Protein AF-A0A563D7E4-F1 (afdb_monomer_lite)

Foldseek 3Di:
DDPVVLLVLLVVLVVLDDLQALLLLLLVLLVLCPVVAPDDDPLNVVSNVCSQPLVSLCCLVVSLVVLVVVCVVCVPDPPPLSSVLSSLSSVSSNCSNCVPPDDPVNPGPVSCNLVSSLVRQVRSVDVVSNVVSVCSSCLCVLAVCVPVQQDHSNLNNLLVVLLVLCVPLVCPVDPDDDDCSSQCSNCSSVLSVCLVVLHDLQVSLVSVQCCQCVPVNHPGDSVSSSVSSVSSNPDDD

Radius of gyration: 18.81 Å; chains: 1; bounding box: 56×36×45 Å

Secondary structure (DSSP, 8-state):
--HHHHHHHHHHHHHTS-TTTHHHHHHHHHHHGGGT-TT--HHHHHHHHHTT-GGGGGGHHHHHHHHHHHHHH-TT-S-HHHHHHHHHHHHHHHHHH-TTS--SSS--GGGHHHHHHHHHHHHHT-HHHHHHHHHHHHHHHH-TTHHHH--SHHHHHHHHHHHHHHHHHHSTT-TT-S--HHHHHTTHHHHHHHHHTT--HHHHHHHHHHIIIIII-----HHHHHHHHHHHHT---

Organism: NCBI:txid2509004

pLDDT: mean 84.48, std 14.84, range [38.28, 98.06]

Sequence (237 aa):
MSNDYNNNTGLIILNNIPDPIKPGWGCFLLFYFNSYIDHVPYCIKRLQKIAVNPTDWSKAKDIGENILKFSKENPFFVPSSYLTLAHNIAKMIDRIANPSSSSSSDRREEWKIPFLAMETAIYFKDSVLENDIESTLSLFTRVPELKNTIKNSKDFVLFKRINDILWINWYSDLEHDLNPTYKYQNYLPDIFILKKSNASIESIANRILQIEKDIIKLPGDQENCKIVASAIYNLKY

Structure (mmCIF, N/CA/C/O backbone):
data_AF-A0A563D7E4-F1
#
_entry.id   AF-A0A563D7E4-F1
#
loop_
_atom_site.group_PDB
_atom_site.id
_atom_site.type_symbol
_atom_site.label_atom_id
_atom_site.label_alt_id
_atom_site.label_comp_id
_atom_site.label_asym_id
_atom_site.label_entity_id
_atom_site.label_seq_id
_atom_site.pdbx_PDB_ins_code
_atom_site.Cartn_x
_atom_site.Cartn_y
_atom_site.Cartn_z
_atom_site.occupancy
_atom_site.B_iso_or_equiv
_atom_site.auth_seq_id
_atom_site.auth_comp_id
_atom_site.auth_asym_id
_atom_site.auth_atom_id
_atom_site.pdbx_PDB_model_num
ATOM 1 N N . MET A 1 1 ? 6.939 21.721 -18.704 1.00 38.28 1 MET A N 1
ATOM 2 C CA . MET A 1 1 ? 7.015 22.004 -17.253 1.00 38.28 1 MET A CA 1
ATOM 3 C C . MET A 1 1 ? 8.174 21.193 -16.697 1.00 38.28 1 MET A C 1
ATOM 5 O O . MET A 1 1 ? 8.277 20.025 -17.040 1.00 38.28 1 MET A O 1
ATOM 9 N N . SER A 1 2 ? 9.133 21.854 -16.049 1.00 40.06 2 SER A N 1
ATOM 10 C CA . SER A 1 2 ? 10.523 21.394 -15.907 1.00 40.06 2 SER A CA 1
ATOM 11 C C . SER A 1 2 ? 10.687 20.164 -15.005 1.00 40.06 2 SER A C 1
ATOM 13 O O . SER A 1 2 ? 10.023 20.047 -13.976 1.00 40.06 2 SER A O 1
ATOM 15 N N . ASN A 1 3 ? 11.628 19.283 -15.374 1.00 52.19 3 ASN A N 1
ATOM 16 C CA . ASN A 1 3 ? 12.048 18.106 -14.597 1.00 52.19 3 ASN A CA 1
ATOM 17 C C . ASN A 1 3 ? 12.296 18.426 -13.109 1.00 52.19 3 ASN A C 1
ATOM 19 O O . ASN A 1 3 ? 11.995 17.602 -12.254 1.00 52.19 3 ASN A O 1
ATOM 23 N N . ASP A 1 4 ? 12.755 19.634 -12.776 1.00 49.88 4 ASP A N 1
ATOM 24 C CA . ASP A 1 4 ? 13.040 20.039 -11.394 1.00 49.88 4 ASP A CA 1
ATOM 25 C C . ASP A 1 4 ? 11.800 20.132 -10.489 1.00 49.88 4 ASP A C 1
ATOM 27 O O . ASP A 1 4 ? 11.892 19.844 -9.295 1.00 49.88 4 ASP A O 1
ATOM 31 N N . TYR A 1 5 ? 10.627 20.474 -11.035 1.00 47.91 5 TYR A N 1
ATOM 32 C CA . TYR A 1 5 ? 9.385 20.546 -10.254 1.00 47.91 5 TYR A CA 1
ATOM 33 C C . TYR A 1 5 ? 8.894 19.147 -9.850 1.00 47.91 5 TYR A C 1
ATOM 35 O O . TYR A 1 5 ? 8.534 18.913 -8.696 1.00 47.91 5 TYR A O 1
ATOM 43 N N . ASN A 1 6 ? 8.962 18.187 -10.778 1.00 58.94 6 ASN A N 1
ATOM 44 C CA . ASN A 1 6 ? 8.582 16.796 -10.518 1.00 58.94 6 ASN A CA 1
ATOM 45 C C . ASN A 1 6 ? 9.580 16.093 -9.581 1.00 58.94 6 ASN A C 1
ATOM 47 O O . ASN A 1 6 ? 9.163 15.332 -8.705 1.00 58.94 6 ASN A O 1
ATOM 51 N N . ASN A 1 7 ? 10.877 16.403 -9.703 1.00 62.28 7 ASN A N 1
ATOM 52 C CA . ASN A 1 7 ? 11.921 15.882 -8.815 1.00 62.28 7 ASN A CA 1
ATOM 53 C C . ASN A 1 7 ? 11.682 16.295 -7.355 1.00 62.28 7 ASN A C 1
ATOM 55 O O . ASN A 1 7 ? 11.785 15.469 -6.445 1.00 62.28 7 ASN A O 1
ATOM 59 N N . ASN A 1 8 ? 11.338 17.567 -7.125 1.00 74.62 8 ASN A N 1
ATOM 60 C CA . ASN A 1 8 ? 11.137 18.097 -5.779 1.00 74.62 8 ASN A CA 1
ATOM 61 C C . ASN A 1 8 ? 9.881 17.505 -5.117 1.00 74.62 8 ASN A C 1
ATOM 63 O O . ASN A 1 8 ? 9.936 17.041 -3.979 1.00 74.62 8 ASN A O 1
ATOM 67 N N . THR A 1 9 ? 8.770 17.413 -5.852 1.00 81.94 9 THR A N 1
ATOM 68 C CA . THR A 1 9 ? 7.519 16.826 -5.342 1.00 81.94 9 THR A CA 1
ATOM 69 C C . THR A 1 9 ? 7.672 15.343 -4.992 1.00 81.94 9 THR A C 1
ATOM 71 O O . THR A 1 9 ? 7.248 14.915 -3.917 1.00 81.94 9 THR A O 1
ATOM 74 N N . GLY A 1 10 ? 8.340 14.556 -5.846 1.00 84.69 10 GLY A N 1
ATOM 75 C CA . GLY A 1 10 ? 8.581 13.133 -5.587 1.00 84.69 10 GLY A CA 1
ATOM 76 C C . GLY A 1 10 ? 9.429 12.886 -4.334 1.00 84.69 10 GLY A C 1
ATOM 77 O O . GLY A 1 10 ? 9.115 12.012 -3.522 1.00 84.69 10 GLY A O 1
ATOM 78 N N . LEU A 1 11 ? 10.464 13.707 -4.124 1.00 85.31 11 LEU A N 1
ATOM 79 C CA . LEU A 1 11 ? 11.279 13.674 -2.906 1.00 85.31 11 LEU A CA 1
ATOM 80 C C . LEU A 1 11 ? 10.478 14.061 -1.659 1.00 85.31 11 LEU A C 1
ATOM 82 O O . LEU A 1 11 ? 10.601 13.393 -0.632 1.00 85.31 11 LEU A O 1
ATOM 86 N N . ILE A 1 12 ? 9.650 15.106 -1.736 1.00 88.06 12 ILE A N 1
ATOM 87 C CA . ILE A 1 12 ? 8.804 15.548 -0.617 1.00 88.06 12 ILE A CA 1
ATOM 88 C C . ILE A 1 12 ? 7.854 14.427 -0.182 1.00 88.06 12 ILE A C 1
ATOM 90 O O . ILE A 1 12 ? 7.753 14.146 1.014 1.00 88.06 12 ILE A O 1
ATOM 94 N N . ILE A 1 13 ? 7.201 13.751 -1.133 1.00 89.75 13 ILE A N 1
ATOM 95 C CA . ILE A 1 13 ? 6.307 12.620 -0.845 1.00 89.75 13 ILE A CA 1
ATOM 96 C C . ILE A 1 13 ? 7.069 11.512 -0.114 1.00 89.75 13 ILE A C 1
ATOM 98 O O . ILE A 1 13 ? 6.671 11.094 0.971 1.00 89.75 13 ILE A O 1
ATOM 102 N N . LEU A 1 14 ? 8.207 11.073 -0.656 1.00 89.44 14 LEU A N 1
ATOM 103 C CA . LEU A 1 14 ? 8.983 9.988 -0.049 1.00 89.44 14 LEU A CA 1
ATOM 104 C C . LEU A 1 14 ? 9.539 10.332 1.327 1.00 89.44 14 LEU A C 1
ATOM 106 O O . LEU A 1 14 ? 9.579 9.469 2.203 1.00 89.44 14 LEU A O 1
ATOM 110 N N . ASN A 1 15 ? 9.986 11.568 1.528 1.00 89.00 15 ASN A N 1
ATOM 111 C CA . ASN A 1 15 ? 10.522 12.012 2.812 1.00 89.00 15 ASN A CA 1
ATOM 112 C C . ASN A 1 15 ? 9.430 12.122 3.883 1.00 89.00 15 ASN A C 1
ATOM 114 O O . ASN A 1 15 ? 9.724 12.035 5.073 1.00 89.00 15 ASN A O 1
ATOM 118 N N . ASN A 1 16 ? 8.167 12.254 3.473 1.00 89.56 16 ASN A N 1
ATOM 119 C CA . ASN A 1 16 ? 7.028 12.211 4.379 1.00 89.56 16 ASN A CA 1
ATOM 120 C C . ASN A 1 16 ? 6.622 10.795 4.798 1.00 89.56 16 ASN A C 1
ATOM 122 O O . ASN A 1 16 ? 5.804 10.656 5.701 1.00 89.56 16 ASN A O 1
ATOM 126 N N . ILE A 1 17 ? 7.191 9.744 4.212 1.00 91.06 17 ILE A N 1
ATOM 127 C CA . ILE A 1 17 ? 6.846 8.366 4.562 1.00 91.06 17 ILE A CA 1
ATOM 128 C C . ILE A 1 17 ? 7.979 7.777 5.413 1.00 91.06 17 ILE A C 1
ATOM 130 O O . ILE A 1 17 ? 9.127 7.765 4.974 1.00 91.06 17 ILE A O 1
ATOM 134 N N . PRO A 1 18 ? 7.703 7.266 6.623 1.00 92.06 18 PRO A N 1
ATOM 135 C CA . PRO A 1 18 ? 8.695 6.535 7.410 1.00 92.06 18 PRO A CA 1
ATOM 136 C C . PRO A 1 18 ? 9.261 5.304 6.678 1.00 92.06 18 PRO A C 1
ATOM 138 O O . PRO A 1 18 ? 8.514 4.539 6.067 1.00 92.06 18 PRO A O 1
ATOM 141 N N . ASP A 1 19 ? 10.573 5.058 6.786 1.00 92.00 19 ASP A N 1
ATOM 142 C CA . ASP A 1 19 ? 11.242 3.920 6.125 1.00 92.00 19 ASP A CA 1
ATOM 143 C C . ASP A 1 19 ? 10.582 2.549 6.426 1.00 92.00 19 ASP A C 1
ATOM 145 O O . ASP A 1 19 ? 10.372 1.793 5.481 1.00 92.00 19 ASP A O 1
ATOM 149 N N . PRO A 1 20 ? 10.126 2.226 7.657 1.00 92.69 20 PRO A N 1
ATOM 150 C CA . PRO A 1 20 ? 9.415 0.966 7.926 1.00 92.69 20 PRO A CA 1
ATOM 151 C C . PRO A 1 20 ? 8.080 0.784 7.178 1.00 92.69 20 PRO A C 1
ATOM 153 O O . PRO A 1 20 ? 7.539 -0.325 7.127 1.00 92.69 20 PRO A O 1
ATOM 156 N N . ILE A 1 21 ? 7.521 1.867 6.631 1.00 93.81 21 ILE A N 1
ATOM 157 C CA . ILE A 1 21 ? 6.220 1.911 5.949 1.00 93.81 21 ILE A CA 1
ATOM 158 C C . ILE A 1 21 ? 6.379 1.901 4.427 1.00 93.81 21 ILE A C 1
ATOM 160 O O . ILE A 1 21 ? 5.539 1.333 3.727 1.00 93.81 21 ILE A O 1
ATOM 164 N N . LYS A 1 22 ? 7.460 2.502 3.916 1.00 94.06 22 LYS A N 1
ATOM 165 C CA . LYS A 1 22 ? 7.739 2.635 2.480 1.00 94.06 22 LYS A CA 1
ATOM 166 C C . LYS A 1 22 ? 7.556 1.338 1.677 1.00 94.06 22 LYS A C 1
ATOM 168 O O . LYS A 1 22 ? 6.934 1.427 0.621 1.00 94.06 22 LYS A O 1
ATOM 173 N N . PRO A 1 23 ? 8.018 0.150 2.125 1.00 95.19 23 PRO A N 1
ATOM 174 C CA . PRO A 1 23 ? 7.810 -1.101 1.391 1.00 95.19 23 PRO A CA 1
ATOM 175 C C . PRO A 1 23 ? 6.330 -1.414 1.142 1.00 95.19 23 PRO A C 1
ATOM 177 O O . PRO A 1 23 ? 5.933 -1.645 -0.002 1.00 95.19 23 PRO A O 1
ATOM 180 N N . GLY A 1 24 ? 5.507 -1.359 2.194 1.00 93.38 24 GLY A N 1
ATOM 181 C CA . GLY A 1 24 ? 4.060 -1.551 2.110 1.00 93.38 24 GLY A CA 1
ATOM 182 C C . GLY A 1 24 ? 3.385 -0.498 1.236 1.00 93.38 24 GLY A C 1
ATOM 183 O O . GLY A 1 24 ? 2.589 -0.856 0.373 1.00 93.38 24 GLY A O 1
ATOM 184 N N . TRP A 1 25 ? 3.751 0.776 1.398 1.00 94.56 25 TRP A N 1
ATOM 185 C CA . TRP A 1 25 ? 3.236 1.875 0.574 1.00 94.56 25 TRP A CA 1
ATOM 186 C C . TRP A 1 25 ? 3.555 1.703 -0.914 1.00 94.56 25 TRP A C 1
ATOM 188 O O . TRP A 1 25 ? 2.649 1.737 -1.744 1.00 94.56 25 TRP A O 1
ATOM 198 N N . GLY A 1 26 ? 4.818 1.442 -1.255 1.00 94.75 26 GLY A N 1
ATOM 199 C CA . GLY A 1 26 ? 5.243 1.270 -2.642 1.00 94.75 26 GLY A CA 1
ATOM 200 C C . GLY A 1 26 ? 4.554 0.077 -3.297 1.00 94.75 26 GLY A C 1
ATOM 201 O O . GLY A 1 26 ? 4.022 0.187 -4.397 1.00 94.75 26 GLY A O 1
ATOM 202 N N . CYS A 1 27 ? 4.480 -1.061 -2.604 1.00 93.00 27 CYS A N 1
ATOM 203 C CA . CYS A 1 27 ? 3.773 -2.221 -3.145 1.00 93.00 27 CYS A CA 1
ATOM 204 C C . CYS A 1 27 ? 2.258 -2.019 -3.230 1.00 93.00 27 CYS A C 1
ATOM 206 O O . CYS A 1 27 ? 1.639 -2.596 -4.120 1.00 93.00 27 CYS A O 1
ATOM 208 N N . PHE A 1 28 ? 1.665 -1.183 -2.374 1.00 91.12 28 PHE A N 1
ATOM 209 C CA . PHE A 1 28 ? 0.263 -0.790 -2.504 1.00 91.12 28 PHE A CA 1
ATOM 210 C C . PHE A 1 28 ? -0.004 -0.012 -3.799 1.00 91.12 28 PHE A C 1
ATOM 212 O O . PHE A 1 28 ? -0.997 -0.283 -4.465 1.00 91.12 28 PHE A O 1
ATOM 219 N N . LEU A 1 29 ? 0.922 0.851 -4.235 1.00 94.31 29 LEU A N 1
ATOM 220 C CA . LEU A 1 29 ? 0.834 1.484 -5.559 1.00 94.31 29 LEU A CA 1
ATOM 221 C C . LEU A 1 29 ? 0.812 0.442 -6.687 1.00 94.31 29 LEU A C 1
ATOM 223 O O . LEU A 1 29 ? 0.028 0.567 -7.618 1.00 94.31 29 LEU A O 1
ATOM 227 N N . LEU A 1 30 ? 1.619 -0.622 -6.590 1.00 95.19 30 LEU A N 1
ATOM 228 C CA . LEU A 1 30 ? 1.596 -1.711 -7.577 1.00 95.19 30 LEU A CA 1
ATOM 229 C C . LEU A 1 30 ? 0.282 -2.499 -7.563 1.00 95.19 30 LEU A C 1
ATOM 231 O O . LEU A 1 30 ? -0.126 -2.996 -8.609 1.00 95.19 30 LEU A O 1
ATOM 235 N N . PHE A 1 31 ? -0.351 -2.647 -6.394 1.00 91.44 31 PHE A N 1
ATOM 236 C CA . PHE A 1 31 ? -1.602 -3.392 -6.253 1.00 91.44 31 PHE A CA 1
ATOM 237 C C . PHE A 1 31 ? -2.756 -2.754 -7.029 1.00 91.44 31 PHE A C 1
ATOM 239 O O . PHE A 1 31 ? -3.544 -3.500 -7.606 1.00 91.44 31 PHE A O 1
ATOM 246 N N . TYR A 1 32 ? -2.818 -1.421 -7.110 1.00 90.75 32 TYR A N 1
ATOM 247 C CA . TYR A 1 32 ? -3.840 -0.713 -7.892 1.00 90.75 32 TYR A CA 1
ATOM 248 C C . TYR A 1 32 ? -3.871 -1.133 -9.367 1.00 90.75 32 TYR A C 1
ATOM 250 O O . TYR A 1 32 ? -4.933 -1.181 -9.976 1.00 90.75 32 TYR A O 1
ATOM 258 N N . PHE A 1 33 ? -2.724 -1.508 -9.934 1.00 95.31 33 PHE A N 1
ATOM 259 C CA . PHE A 1 33 ? -2.629 -1.906 -11.338 1.00 95.31 33 PHE A CA 1
ATOM 260 C C . PHE A 1 33 ? -2.933 -3.391 -11.578 1.00 95.31 33 PHE A C 1
ATOM 262 O O . PHE A 1 33 ? -3.042 -3.806 -12.728 1.00 95.31 33 PHE A O 1
ATOM 269 N N . ASN A 1 34 ? -3.087 -4.217 -10.535 1.00 91.75 34 ASN A N 1
ATOM 270 C CA . ASN A 1 34 ? -3.259 -5.666 -10.706 1.00 91.75 34 ASN A CA 1
ATOM 271 C C . ASN A 1 34 ? -4.532 -6.041 -11.488 1.00 91.75 34 ASN A C 1
ATOM 273 O O . ASN A 1 34 ? -4.543 -7.093 -12.117 1.00 91.75 34 ASN A O 1
ATOM 277 N N . SER A 1 35 ? -5.584 -5.217 -11.449 1.00 89.06 35 SER A N 1
ATOM 278 C CA . SER A 1 35 ? -6.811 -5.416 -12.238 1.00 89.06 35 SER A CA 1
ATOM 279 C C . SER A 1 35 ? -6.705 -4.917 -13.681 1.00 89.06 35 SER A C 1
ATOM 281 O O . SER A 1 35 ? -7.559 -5.251 -14.493 1.00 89.06 35 SER A O 1
ATOM 283 N N . TYR A 1 36 ? -5.677 -4.125 -13.994 1.00 93.69 36 TYR A N 1
ATOM 284 C CA . TYR A 1 36 ? -5.452 -3.519 -15.311 1.00 93.69 36 TYR A CA 1
ATOM 285 C C . TYR A 1 36 ? -4.364 -4.239 -16.119 1.00 93.69 36 TYR A C 1
ATOM 287 O O . TYR A 1 36 ? -4.205 -4.001 -17.313 1.00 93.69 36 TYR A O 1
ATOM 295 N N . ILE A 1 37 ? -3.590 -5.106 -15.464 1.00 94.19 37 ILE A N 1
ATOM 296 C CA . ILE A 1 37 ? -2.526 -5.899 -16.072 1.00 94.19 37 ILE A CA 1
ATOM 297 C C . ILE A 1 37 ? -3.009 -7.343 -16.195 1.00 94.19 37 ILE A C 1
ATOM 299 O O . ILE A 1 37 ? -3.081 -8.050 -15.189 1.00 94.19 37 ILE A O 1
ATOM 303 N N . ASP A 1 38 ? -3.247 -7.804 -17.426 1.00 88.31 38 ASP A N 1
ATOM 304 C CA . ASP A 1 38 ? -3.747 -9.160 -17.705 1.00 88.31 38 ASP A CA 1
ATOM 305 C C . ASP A 1 38 ? -2.935 -10.249 -16.988 1.00 88.31 38 ASP A C 1
ATOM 307 O O . ASP A 1 38 ? -3.476 -11.174 -16.383 1.00 88.31 38 ASP A O 1
ATOM 311 N N . HIS A 1 39 ? -1.604 -10.131 -17.045 1.00 91.25 39 HIS A N 1
ATOM 312 C CA . HIS A 1 39 ? -0.677 -11.118 -16.502 1.00 91.25 39 HIS A CA 1
ATOM 313 C C . HIS A 1 39 ? 0.415 -10.440 -15.679 1.00 91.25 39 HIS A C 1
ATOM 315 O O . HIS A 1 39 ? 1.523 -10.200 -16.159 1.00 91.25 39 HIS A O 1
ATOM 321 N N . VAL A 1 40 ? 0.115 -10.154 -14.407 1.00 95.44 40 VAL A N 1
ATOM 322 C CA . VAL A 1 40 ? 1.107 -9.584 -13.482 1.00 95.44 40 VAL A CA 1
ATOM 323 C C . VAL A 1 40 ? 2.323 -10.525 -13.372 1.00 9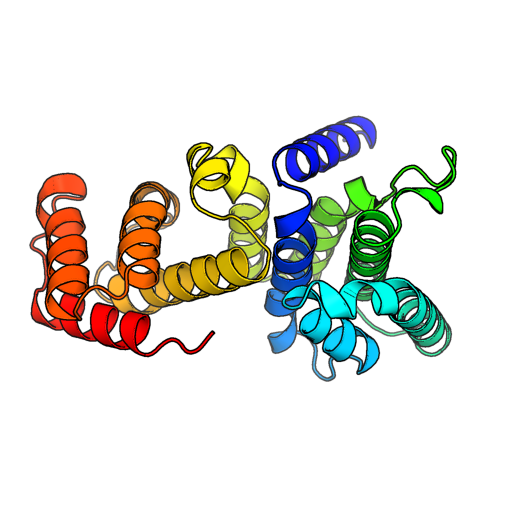5.44 40 VAL A C 1
ATOM 325 O O . VAL A 1 40 ? 2.157 -11.676 -12.935 1.00 95.44 40 VAL A O 1
ATOM 328 N N . PRO A 1 41 ? 3.544 -10.058 -13.709 1.00 96.56 41 PRO A N 1
ATOM 329 C CA . PRO A 1 41 ? 4.754 -10.871 -13.670 1.00 96.56 41 PRO A CA 1
ATOM 330 C C . PRO A 1 41 ? 5.010 -11.495 -12.296 1.00 96.56 41 PRO A C 1
ATOM 332 O O . PRO A 1 41 ? 4.821 -10.865 -11.251 1.00 96.56 41 PRO A O 1
ATOM 335 N N . TYR A 1 42 ? 5.507 -12.734 -12.280 1.00 96.69 42 TYR A N 1
ATOM 336 C CA . TYR A 1 42 ? 5.767 -13.459 -11.032 1.00 96.69 42 TYR A CA 1
ATOM 337 C C . TYR A 1 42 ? 6.754 -12.727 -10.107 1.00 96.69 42 TYR A C 1
ATOM 339 O O . TYR A 1 42 ? 6.565 -12.712 -8.890 1.00 96.69 42 TYR A O 1
ATOM 347 N N . CYS A 1 43 ? 7.773 -12.067 -10.664 1.00 96.69 43 CYS A N 1
ATOM 348 C CA . CYS A 1 43 ? 8.717 -11.257 -9.891 1.00 96.69 43 CYS A CA 1
ATOM 349 C C . CYS A 1 43 ? 8.030 -10.083 -9.166 1.00 96.69 43 CYS A C 1
ATOM 351 O O . CYS A 1 43 ? 8.364 -9.804 -8.016 1.00 96.69 43 CYS A O 1
ATOM 353 N N . ILE A 1 44 ? 7.004 -9.471 -9.766 1.00 97.00 44 ILE A N 1
ATOM 354 C CA . ILE A 1 44 ? 6.222 -8.397 -9.137 1.00 97.00 44 ILE A CA 1
ATOM 355 C C . ILE A 1 44 ? 5.303 -8.957 -8.044 1.00 97.00 44 ILE A C 1
ATOM 357 O O . ILE A 1 44 ? 5.243 -8.397 -6.950 1.00 97.00 44 ILE A O 1
ATOM 361 N N . LYS A 1 45 ? 4.676 -10.122 -8.262 1.00 95.62 45 LYS A N 1
ATOM 362 C CA . LYS A 1 45 ? 3.917 -10.822 -7.204 1.00 95.62 45 LYS A CA 1
ATOM 363 C C . LYS A 1 45 ? 4.806 -11.177 -6.005 1.00 95.62 45 LYS A C 1
ATOM 365 O O . LYS A 1 45 ? 4.391 -11.032 -4.854 1.00 95.62 45 LYS A O 1
ATOM 370 N N . ARG A 1 46 ? 6.050 -11.614 -6.251 1.00 96.38 46 ARG A N 1
ATOM 371 C CA . ARG A 1 46 ? 7.050 -11.841 -5.189 1.00 96.38 46 ARG A CA 1
ATOM 372 C C . ARG A 1 46 ? 7.371 -10.550 -4.439 1.00 96.38 46 ARG A C 1
ATOM 374 O O . ARG A 1 46 ? 7.400 -10.583 -3.212 1.00 96.38 46 ARG A O 1
ATOM 381 N N . LEU A 1 47 ? 7.576 -9.439 -5.151 1.00 96.94 47 LEU A N 1
ATOM 382 C CA . LEU A 1 47 ? 7.834 -8.131 -4.544 1.00 96.94 47 LEU A CA 1
ATOM 383 C C . LEU A 1 47 ? 6.697 -7.714 -3.597 1.00 96.94 47 LEU A C 1
ATOM 385 O O . LEU A 1 47 ? 6.939 -7.419 -2.429 1.00 96.94 47 LEU A O 1
ATOM 389 N N . GLN A 1 48 ? 5.453 -7.790 -4.079 1.00 93.12 48 GLN A N 1
ATOM 390 C CA . GLN A 1 48 ? 4.245 -7.495 -3.302 1.00 93.12 48 GLN A CA 1
ATOM 391 C C . GLN A 1 48 ? 4.150 -8.349 -2.026 1.00 93.12 48 GLN A C 1
ATOM 393 O O . GLN A 1 48 ? 3.755 -7.852 -0.972 1.00 93.12 48 GLN A O 1
ATOM 398 N N . LYS A 1 49 ? 4.553 -9.626 -2.093 1.00 92.38 49 LYS A N 1
ATOM 399 C CA . LYS A 1 49 ? 4.534 -10.543 -0.945 1.00 92.38 49 LYS A CA 1
ATOM 400 C C . LYS A 1 49 ? 5.569 -10.189 0.125 1.00 92.38 49 LYS A C 1
ATOM 402 O O . LYS A 1 49 ? 5.256 -10.286 1.307 1.00 92.38 49 LYS A O 1
ATOM 407 N N . ILE A 1 50 ? 6.790 -9.805 -0.255 1.00 94.50 50 ILE A N 1
ATOM 408 C CA . ILE A 1 50 ? 7.841 -9.511 0.736 1.00 94.50 50 ILE A CA 1
ATOM 409 C C . ILE A 1 50 ? 7.619 -8.173 1.448 1.00 94.50 50 ILE A C 1
ATOM 411 O O . ILE A 1 50 ? 8.063 -7.998 2.576 1.00 94.50 50 ILE A O 1
ATOM 415 N N . ALA A 1 51 ? 6.903 -7.237 0.824 1.00 89.69 51 ALA A N 1
ATOM 416 C CA . ALA A 1 51 ? 6.724 -5.883 1.341 1.00 89.69 51 ALA A CA 1
ATOM 417 C C . ALA A 1 51 ? 6.100 -5.825 2.742 1.00 89.69 51 ALA A C 1
ATOM 419 O O . ALA A 1 51 ? 6.442 -4.948 3.531 1.00 89.69 51 ALA A O 1
ATOM 420 N N . VAL A 1 52 ? 5.233 -6.781 3.080 1.00 86.62 52 VAL A N 1
ATOM 421 C CA . VAL A 1 52 ? 4.574 -6.850 4.393 1.00 86.62 52 VAL A CA 1
ATOM 422 C C . VAL A 1 52 ? 5.429 -7.497 5.488 1.00 86.62 52 VAL A C 1
ATOM 424 O O . VAL A 1 52 ? 5.111 -7.327 6.663 1.00 86.62 52 VAL A O 1
ATOM 427 N N . ASN A 1 53 ? 6.519 -8.188 5.130 1.00 88.25 53 ASN A N 1
ATOM 428 C CA . ASN A 1 53 ? 7.350 -8.965 6.051 1.00 88.25 53 ASN A CA 1
ATOM 429 C C . ASN A 1 53 ? 8.800 -8.449 6.062 1.00 88.25 53 ASN A C 1
ATOM 431 O O . ASN A 1 53 ? 9.581 -8.821 5.185 1.00 88.25 53 ASN A O 1
ATOM 435 N N . PRO A 1 54 ? 9.208 -7.660 7.075 1.00 89.25 54 PRO A N 1
ATOM 436 C CA . PRO A 1 54 ? 10.558 -7.098 7.146 1.00 89.25 54 PRO A CA 1
ATOM 437 C C . PRO A 1 54 ? 11.697 -8.120 7.062 1.00 89.25 54 PRO A C 1
ATOM 439 O O . PRO A 1 54 ? 12.741 -7.837 6.482 1.00 89.25 54 PRO A O 1
ATOM 442 N N . THR A 1 55 ? 11.489 -9.335 7.573 1.00 91.56 55 THR A N 1
ATOM 443 C CA . THR A 1 55 ? 12.469 -10.433 7.506 1.00 91.56 55 THR A CA 1
ATOM 444 C C . THR A 1 55 ? 12.753 -10.909 6.081 1.00 91.56 55 THR A C 1
ATOM 446 O O . THR A 1 55 ? 13.783 -11.531 5.838 1.00 91.56 55 THR A O 1
ATOM 449 N N . ASP A 1 56 ? 11.850 -10.634 5.139 1.00 94.62 56 ASP A N 1
ATOM 450 C CA . ASP A 1 56 ? 11.989 -11.006 3.733 1.00 94.62 56 ASP A CA 1
ATOM 451 C C . ASP A 1 56 ? 12.563 -9.874 2.864 1.00 94.62 56 ASP A C 1
ATOM 453 O O . ASP A 1 56 ? 12.847 -10.105 1.687 1.00 94.62 56 ASP A O 1
ATOM 457 N N . TRP A 1 57 ? 12.758 -8.663 3.402 1.00 95.06 57 TRP A N 1
ATOM 458 C CA . TRP A 1 57 ? 13.200 -7.505 2.611 1.00 95.06 57 TRP A CA 1
ATOM 459 C C . TRP A 1 57 ? 14.605 -7.664 2.021 1.00 95.06 57 TRP A C 1
ATOM 461 O O . TRP A 1 57 ? 14.881 -7.111 0.961 1.00 95.06 57 TRP A O 1
ATOM 471 N N . SER A 1 58 ? 15.458 -8.500 2.618 1.00 93.38 58 SER A N 1
ATOM 472 C CA . SER A 1 58 ? 16.773 -8.858 2.063 1.00 93.38 58 SER A CA 1
ATOM 473 C C . SER A 1 58 ? 16.697 -9.530 0.684 1.00 93.38 58 SER A C 1
ATOM 475 O O . SER A 1 58 ? 17.675 -9.532 -0.060 1.00 93.38 58 SER A O 1
ATOM 477 N N . LYS A 1 59 ? 15.531 -10.069 0.301 1.00 95.94 59 LYS A N 1
ATOM 478 C CA . LYS A 1 59 ? 15.281 -10.670 -1.020 1.00 95.94 59 LYS A CA 1
ATOM 479 C C . LYS A 1 59 ? 14.977 -9.629 -2.103 1.00 95.94 59 LYS A C 1
ATOM 481 O O . LYS A 1 59 ? 14.867 -9.993 -3.273 1.00 95.94 59 LYS A O 1
ATOM 486 N N . ALA A 1 60 ? 14.797 -8.356 -1.743 1.00 95.69 60 ALA A N 1
ATOM 487 C CA . ALA A 1 60 ? 14.355 -7.321 -2.673 1.00 95.69 60 ALA A CA 1
ATOM 488 C C . ALA A 1 60 ? 15.350 -7.074 -3.814 1.00 95.69 60 ALA A C 1
ATOM 490 O O . ALA A 1 60 ? 14.914 -6.869 -4.945 1.00 95.69 60 ALA A O 1
ATOM 491 N N . LYS A 1 61 ? 16.660 -7.179 -3.552 1.00 94.50 61 LYS A N 1
ATOM 492 C CA . LYS A 1 61 ? 17.698 -7.048 -4.583 1.00 94.50 61 LYS A CA 1
ATOM 493 C C . LYS A 1 61 ? 17.541 -8.079 -5.707 1.00 94.50 61 LYS A C 1
ATOM 495 O O . LYS A 1 61 ? 17.389 -7.695 -6.862 1.00 94.50 61 LYS A O 1
ATOM 500 N N . ASP A 1 62 ? 17.488 -9.367 -5.353 1.00 96.50 62 ASP A N 1
ATOM 501 C CA . ASP A 1 62 ? 17.252 -10.477 -6.298 1.00 96.50 62 ASP A CA 1
ATOM 502 C C . ASP A 1 62 ? 15.950 -10.269 -7.084 1.00 96.50 62 ASP A C 1
ATOM 504 O O . ASP A 1 62 ? 15.886 -10.448 -8.299 1.00 96.50 62 ASP A O 1
ATOM 508 N N . ILE A 1 63 ? 14.883 -9.850 -6.403 1.00 97.62 63 ILE A N 1
ATOM 509 C CA . ILE A 1 63 ? 13.605 -9.579 -7.065 1.00 97.62 63 ILE A CA 1
ATOM 510 C C . ILE A 1 63 ? 13.734 -8.419 -8.065 1.00 97.62 63 ILE A C 1
ATOM 512 O O . ILE A 1 63 ? 13.215 -8.529 -9.175 1.00 97.62 63 ILE A O 1
ATOM 516 N N . GLY A 1 64 ? 14.447 -7.346 -7.714 1.00 96.38 64 GLY A N 1
ATOM 517 C CA . GLY A 1 64 ? 14.726 -6.215 -8.602 1.00 96.38 64 GLY A CA 1
ATOM 518 C C . GLY A 1 64 ? 15.509 -6.617 -9.855 1.00 96.38 64 GLY A C 1
ATOM 519 O O . GLY A 1 64 ? 15.128 -6.242 -10.965 1.00 96.38 64 GLY A O 1
ATOM 520 N N . GLU A 1 65 ? 16.542 -7.448 -9.702 1.00 96.56 65 GLU A N 1
ATOM 521 C CA . GLU A 1 65 ? 17.314 -8.008 -10.821 1.00 96.56 65 GLU A CA 1
ATOM 522 C C . GLU A 1 65 ? 16.433 -8.867 -11.745 1.00 96.56 65 GLU A C 1
ATOM 524 O O . GLU A 1 65 ? 16.501 -8.748 -12.972 1.00 96.56 65 GLU A O 1
ATOM 529 N N . ASN A 1 66 ? 15.528 -9.664 -11.170 1.00 98.06 66 ASN A N 1
ATOM 530 C CA . ASN A 1 66 ? 14.562 -10.457 -11.930 1.00 98.06 66 ASN A CA 1
ATOM 531 C C . ASN A 1 66 ? 13.525 -9.590 -12.673 1.00 98.06 66 ASN A C 1
ATOM 533 O O . ASN A 1 66 ? 13.122 -9.946 -13.780 1.00 98.06 66 ASN A O 1
ATOM 537 N N . ILE A 1 67 ? 13.099 -8.451 -12.111 1.00 97.81 67 ILE A N 1
ATOM 538 C CA . ILE A 1 67 ? 12.223 -7.482 -12.801 1.00 97.81 67 ILE A CA 1
ATOM 539 C C . ILE A 1 67 ? 12.951 -6.868 -14.002 1.00 97.81 67 ILE A C 1
ATOM 541 O O . ILE A 1 67 ? 12.389 -6.812 -15.095 1.00 97.81 67 ILE A O 1
ATOM 545 N N . LEU A 1 68 ? 14.212 -6.458 -13.833 1.00 95.44 68 LEU A N 1
ATOM 546 C CA . LEU A 1 68 ? 15.031 -5.942 -14.934 1.00 95.44 68 LEU A CA 1
ATOM 547 C C . LEU A 1 68 ? 15.216 -6.974 -16.046 1.00 95.44 68 LEU A C 1
ATOM 549 O O . LEU A 1 68 ? 15.088 -6.640 -17.224 1.00 95.44 68 LEU A O 1
ATOM 553 N N . LYS A 1 69 ? 15.517 -8.223 -15.679 1.00 97.75 69 LYS A N 1
ATOM 554 C CA . LYS A 1 69 ? 15.640 -9.327 -16.633 1.00 97.75 69 LYS A CA 1
ATOM 555 C C . LYS A 1 69 ? 14.335 -9.527 -17.406 1.00 97.75 69 LYS A C 1
ATOM 557 O O . LYS A 1 69 ? 14.360 -9.497 -18.632 1.00 97.75 69 LYS A O 1
ATOM 562 N N . PHE A 1 70 ? 13.205 -9.612 -16.701 1.00 97.62 70 PHE A N 1
ATOM 563 C CA . PHE A 1 70 ? 11.884 -9.725 -17.321 1.00 97.62 70 PHE A CA 1
ATOM 564 C C . PHE A 1 70 ? 11.607 -8.573 -18.295 1.00 97.62 70 PHE A C 1
ATOM 566 O O . PHE A 1 70 ? 11.153 -8.814 -19.410 1.00 97.62 70 PHE A O 1
ATOM 573 N N . SER A 1 71 ? 11.929 -7.332 -17.913 1.00 96.19 71 SER A N 1
ATOM 574 C CA . SER A 1 71 ? 11.741 -6.157 -18.772 1.00 96.19 71 SER A CA 1
ATOM 575 C C . SER A 1 71 ? 12.570 -6.214 -20.057 1.00 96.19 71 SER A C 1
ATOM 577 O O . SER A 1 71 ? 12.106 -5.738 -21.088 1.00 96.19 71 SER A O 1
ATOM 579 N N . LYS A 1 72 ? 13.782 -6.781 -20.013 1.00 96.12 72 LYS A N 1
ATOM 580 C CA . LYS A 1 72 ? 14.631 -6.963 -21.203 1.00 96.12 72 LYS A CA 1
ATOM 581 C C . LYS A 1 72 ? 14.111 -8.074 -22.112 1.00 96.12 72 LYS A C 1
ATOM 583 O O . LYS A 1 72 ? 14.189 -7.951 -23.328 1.00 96.12 72 LYS A O 1
ATOM 588 N N . GLU A 1 73 ? 13.593 -9.145 -21.520 1.00 97.12 73 GLU A N 1
ATOM 589 C CA . GLU A 1 73 ? 13.031 -10.292 -22.243 1.00 97.12 73 GLU A CA 1
ATOM 590 C C . GLU A 1 73 ? 11.650 -9.988 -22.847 1.00 97.12 73 GLU A C 1
ATOM 592 O O . GLU A 1 73 ? 11.251 -10.631 -23.813 1.00 97.12 73 GLU A O 1
ATOM 597 N N . ASN A 1 74 ? 10.936 -8.987 -22.318 1.00 96.38 74 ASN A N 1
ATOM 598 C CA . ASN A 1 74 ? 9.584 -8.612 -22.739 1.00 96.38 74 ASN A CA 1
ATOM 599 C C . ASN A 1 74 ? 9.516 -7.121 -23.131 1.00 96.38 74 ASN A C 1
ATOM 601 O O . ASN A 1 74 ? 8.834 -6.342 -22.462 1.00 96.38 74 ASN A O 1
ATOM 605 N N . PRO A 1 75 ? 10.192 -6.695 -24.217 1.00 93.50 75 PRO A N 1
ATOM 606 C CA . PRO A 1 75 ? 10.302 -5.279 -24.589 1.00 93.50 75 PRO A CA 1
ATOM 607 C C . PRO A 1 75 ? 8.964 -4.626 -24.974 1.00 93.50 75 PRO A C 1
ATOM 609 O O . PRO A 1 75 ? 8.860 -3.403 -24.976 1.00 93.50 75 PRO A O 1
ATOM 612 N N . PHE A 1 76 ? 7.943 -5.428 -25.287 1.00 94.50 76 PHE A N 1
ATOM 613 C CA . PHE A 1 76 ? 6.597 -4.965 -25.638 1.00 94.50 76 PHE A CA 1
ATOM 614 C C . PHE A 1 76 ? 5.617 -4.993 -24.458 1.00 94.50 76 PHE A C 1
ATOM 616 O O . PHE A 1 76 ? 4.423 -4.777 -24.654 1.00 94.50 76 PHE A O 1
ATOM 623 N N . PHE A 1 77 ? 6.087 -5.278 -23.239 1.00 95.50 77 PHE A N 1
ATOM 624 C CA . PHE A 1 77 ? 5.238 -5.191 -22.057 1.00 95.50 77 PHE A CA 1
ATOM 625 C C . PHE A 1 77 ? 4.806 -3.738 -21.840 1.00 95.50 77 PHE A C 1
ATOM 627 O O . PHE A 1 77 ? 5.646 -2.842 -21.718 1.00 95.50 77 PHE A O 1
ATOM 634 N N . VAL A 1 78 ? 3.496 -3.514 -21.747 1.00 94.00 78 VAL A N 1
ATOM 635 C CA . VAL A 1 78 ? 2.916 -2.187 -21.548 1.00 94.00 78 VAL A CA 1
ATOM 636 C C . VAL A 1 78 ? 2.019 -2.139 -20.305 1.00 94.00 78 VAL A C 1
ATOM 638 O O . VAL A 1 78 ? 1.293 -3.097 -20.043 1.00 94.00 78 VAL A O 1
ATOM 641 N N . PRO A 1 79 ? 2.049 -1.026 -19.551 1.00 95.75 79 PRO A N 1
ATOM 642 C CA . PRO A 1 79 ? 2.974 0.099 -19.707 1.00 95.75 79 PRO A CA 1
ATOM 643 C C . PRO A 1 79 ? 4.379 -0.215 -19.155 1.00 95.75 79 PRO A C 1
ATOM 645 O O . PRO A 1 79 ? 4.533 -0.855 -18.114 1.00 95.75 79 PRO A O 1
ATOM 648 N N . SER A 1 80 ? 5.431 0.276 -19.817 1.00 94.38 80 SER A N 1
ATOM 649 C CA . SER A 1 80 ? 6.823 0.100 -19.358 1.00 94.38 80 SER A CA 1
ATOM 650 C C . SER A 1 80 ? 7.107 0.822 -18.030 1.00 94.38 80 SER A C 1
ATOM 652 O O . SER A 1 80 ? 7.964 0.391 -17.245 1.00 94.38 80 SER A O 1
ATOM 654 N N . SER A 1 81 ? 6.350 1.885 -17.739 1.00 96.44 81 SER A N 1
ATOM 655 C CA . SER A 1 81 ? 6.381 2.615 -16.469 1.00 96.44 81 SER A CA 1
ATOM 656 C C . SER A 1 81 ? 6.046 1.706 -15.282 1.00 96.44 81 SER A C 1
ATOM 658 O O . SER A 1 81 ? 6.655 1.858 -14.226 1.00 96.44 81 SER A O 1
ATOM 660 N N . TYR A 1 82 ? 5.188 0.690 -15.459 1.00 97.69 82 TYR A N 1
ATOM 661 C CA . TYR A 1 82 ? 4.837 -0.273 -14.408 1.00 97.69 82 TYR A CA 1
ATOM 662 C C . TYR A 1 82 ? 6.026 -1.151 -13.995 1.00 97.69 82 TYR A C 1
ATOM 664 O O . TYR A 1 82 ? 6.304 -1.317 -12.805 1.00 97.69 82 TYR A O 1
ATOM 672 N N . LEU A 1 83 ? 6.784 -1.679 -14.964 1.00 97.19 83 LEU A N 1
ATOM 673 C CA . LEU A 1 83 ? 7.989 -2.466 -14.670 1.00 97.19 83 LEU A CA 1
ATOM 674 C C . LEU A 1 83 ? 9.073 -1.594 -14.023 1.00 97.19 83 LEU A C 1
ATOM 676 O O . LEU A 1 83 ? 9.741 -2.015 -13.075 1.00 97.19 83 LEU A O 1
ATOM 680 N N . THR A 1 84 ? 9.208 -0.353 -14.496 1.00 96.06 84 THR A N 1
ATOM 681 C CA . THR A 1 84 ? 10.164 0.622 -13.954 1.00 96.06 84 THR A CA 1
ATOM 682 C C . THR A 1 84 ? 9.799 1.032 -12.526 1.00 96.06 84 THR A C 1
ATOM 684 O O . THR A 1 84 ? 10.679 1.123 -11.665 1.00 96.06 84 THR A O 1
ATOM 687 N N . LEU A 1 85 ? 8.507 1.221 -12.244 1.00 97.38 85 LEU A N 1
ATOM 688 C CA . LEU A 1 85 ? 7.966 1.457 -10.908 1.00 97.38 85 LEU A CA 1
ATOM 689 C C . LEU A 1 85 ? 8.312 0.296 -9.974 1.00 97.38 85 LEU A C 1
ATOM 691 O O . LEU A 1 85 ? 8.900 0.514 -8.914 1.00 97.38 85 LEU A O 1
ATOM 695 N N . ALA A 1 86 ? 8.009 -0.938 -1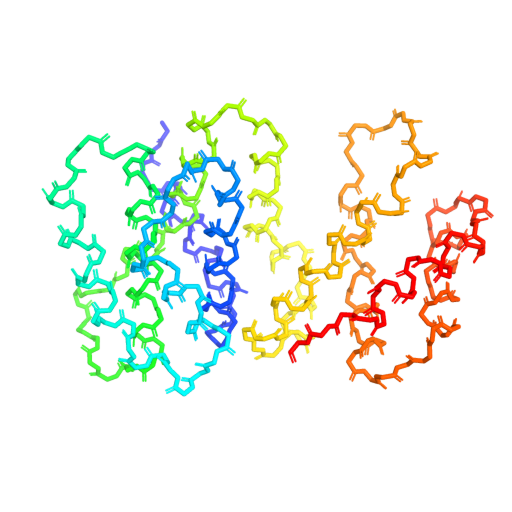0.387 1.00 97.62 86 ALA A N 1
ATOM 696 C CA . ALA A 1 86 ? 8.271 -2.130 -9.587 1.00 97.62 86 ALA A CA 1
ATOM 697 C C . ALA A 1 86 ? 9.763 -2.291 -9.264 1.00 97.62 86 ALA A C 1
ATOM 699 O O . ALA A 1 86 ? 10.131 -2.575 -8.123 1.00 97.62 86 ALA A O 1
ATOM 700 N N . HIS A 1 87 ? 10.637 -2.044 -10.239 1.00 96.44 87 HIS A N 1
ATOM 701 C CA . HIS A 1 87 ? 12.078 -2.086 -10.021 1.00 96.44 87 HIS A CA 1
ATOM 702 C C . HIS A 1 87 ? 12.552 -1.006 -9.030 1.00 96.44 87 HIS A C 1
ATOM 704 O O . HIS A 1 87 ? 13.327 -1.309 -8.123 1.00 96.44 87 HIS A O 1
ATOM 710 N N . ASN A 1 88 ? 12.054 0.232 -9.134 1.00 95.19 88 ASN A N 1
ATOM 711 C CA . ASN A 1 88 ? 12.403 1.295 -8.183 1.00 95.19 88 ASN A CA 1
ATOM 712 C C . ASN A 1 88 ? 11.910 0.996 -6.760 1.00 95.19 88 ASN A C 1
ATOM 714 O O . ASN A 1 88 ? 12.626 1.262 -5.795 1.00 95.19 88 ASN A O 1
ATOM 718 N N . ILE A 1 89 ? 10.735 0.378 -6.619 1.00 96.31 89 ILE A N 1
ATOM 719 C CA . ILE A 1 89 ? 10.241 -0.101 -5.322 1.00 96.31 89 ILE A CA 1
ATOM 720 C C . ILE A 1 89 ? 11.159 -1.196 -4.767 1.00 96.31 89 ILE A C 1
ATOM 722 O O . ILE A 1 89 ? 11.517 -1.139 -3.595 1.00 96.31 89 ILE A O 1
ATOM 726 N N . ALA A 1 90 ? 11.602 -2.154 -5.585 1.00 95.94 90 ALA A N 1
ATOM 727 C CA . ALA A 1 90 ? 12.544 -3.185 -5.144 1.00 95.94 90 ALA A CA 1
ATOM 728 C C . ALA A 1 90 ? 13.868 -2.585 -4.637 1.00 95.94 90 ALA A C 1
ATOM 730 O O . ALA A 1 90 ? 14.327 -2.954 -3.556 1.00 95.94 90 ALA A O 1
ATOM 731 N N . LYS A 1 91 ? 14.431 -1.598 -5.351 1.00 93.25 91 LYS A N 1
ATOM 732 C CA . LYS A 1 91 ? 15.629 -0.859 -4.907 1.00 93.25 91 LYS A CA 1
ATOM 733 C C . LYS A 1 91 ? 15.406 -0.145 -3.573 1.00 93.25 91 LYS A C 1
ATOM 735 O O . LYS A 1 91 ? 16.262 -0.205 -2.694 1.00 93.25 91 LYS A O 1
ATOM 740 N N . MET A 1 92 ? 14.250 0.498 -3.409 1.00 93.75 92 MET A N 1
ATOM 741 C CA . MET A 1 92 ? 13.882 1.169 -2.162 1.00 93.75 92 MET A CA 1
ATOM 742 C C . MET A 1 92 ? 13.824 0.186 -0.986 1.00 93.75 92 MET A C 1
ATOM 744 O O . MET A 1 92 ? 14.356 0.486 0.082 1.00 93.75 92 MET A O 1
ATOM 748 N N . ILE A 1 93 ? 13.205 -0.984 -1.170 1.00 94.88 93 ILE A N 1
ATOM 749 C CA . ILE A 1 93 ? 13.113 -2.017 -0.126 1.00 94.88 93 ILE A CA 1
ATOM 750 C C . ILE A 1 93 ? 14.503 -2.563 0.221 1.00 94.88 93 ILE A C 1
ATOM 752 O O . ILE A 1 93 ? 14.830 -2.668 1.402 1.00 94.88 93 ILE A O 1
ATOM 756 N N . ASP A 1 94 ? 15.336 -2.853 -0.782 1.00 92.88 94 ASP A N 1
ATOM 757 C CA . ASP A 1 94 ? 16.703 -3.338 -0.567 1.00 92.88 94 ASP A CA 1
ATOM 758 C C . ASP A 1 94 ? 17.552 -2.331 0.218 1.00 92.88 94 ASP A C 1
ATOM 760 O O . ASP A 1 94 ? 18.193 -2.697 1.199 1.00 92.88 94 ASP A O 1
ATOM 764 N N . ARG A 1 95 ? 17.487 -1.039 -0.130 1.00 90.88 95 ARG A N 1
ATOM 765 C CA . ARG A 1 95 ? 18.182 0.025 0.613 1.00 90.88 95 ARG A CA 1
ATOM 766 C C . ARG A 1 95 ? 17.750 0.076 2.076 1.00 90.88 95 ARG A C 1
ATOM 768 O O . ARG A 1 95 ? 18.580 0.288 2.957 1.00 90.88 95 ARG A O 1
ATOM 775 N N . ILE A 1 96 ? 16.450 -0.051 2.336 1.00 91.94 96 ILE A N 1
ATOM 776 C CA . ILE A 1 96 ? 15.915 -0.032 3.702 1.00 91.94 96 ILE A CA 1
ATOM 777 C C . ILE A 1 96 ? 16.414 -1.254 4.484 1.00 91.94 96 ILE A C 1
ATOM 779 O O . ILE A 1 96 ? 16.764 -1.117 5.654 1.00 91.94 96 ILE A O 1
ATOM 783 N N . ALA A 1 97 ? 16.486 -2.425 3.846 1.00 91.94 97 ALA A N 1
ATOM 784 C CA . ALA A 1 97 ? 17.004 -3.648 4.457 1.00 91.94 97 ALA A CA 1
ATOM 785 C C . ALA A 1 97 ? 18.525 -3.615 4.677 1.00 91.94 97 ALA A C 1
ATOM 787 O O . ALA A 1 97 ? 19.008 -4.137 5.680 1.00 91.94 97 ALA A O 1
ATOM 788 N N . ASN A 1 98 ? 19.266 -2.984 3.763 1.00 88.31 98 ASN A N 1
ATOM 789 C CA . ASN A 1 98 ? 20.726 -2.972 3.726 1.00 88.31 98 ASN A CA 1
ATOM 790 C C . ASN A 1 98 ? 21.284 -1.531 3.608 1.00 88.31 98 ASN A C 1
ATOM 792 O O . ASN A 1 98 ? 21.839 -1.153 2.573 1.00 88.31 98 ASN A O 1
ATOM 796 N N . PRO A 1 99 ? 21.198 -0.693 4.662 1.00 81.31 99 PRO A N 1
ATOM 797 C CA . PRO A 1 99 ? 21.609 0.715 4.581 1.00 81.31 99 PRO A CA 1
ATOM 798 C C . PRO A 1 99 ? 23.106 0.919 4.296 1.00 81.31 99 PRO A C 1
ATOM 800 O O . PRO A 1 99 ? 23.508 1.950 3.761 1.00 81.31 99 PRO A O 1
ATOM 803 N N . SER A 1 100 ? 23.941 -0.055 4.667 1.00 74.19 100 SER A N 1
ATOM 804 C CA . SER A 1 100 ? 25.399 -0.019 4.520 1.00 74.19 100 SER A CA 1
ATOM 805 C C . SER A 1 100 ? 25.895 -0.387 3.119 1.00 74.19 100 SER A C 1
ATOM 807 O O . SER A 1 100 ? 27.035 -0.069 2.791 1.00 74.19 100 SER A O 1
ATOM 809 N N . SER A 1 101 ? 25.069 -1.025 2.281 1.00 63.56 101 SER A N 1
ATOM 810 C CA . SER A 1 101 ? 25.447 -1.418 0.915 1.00 63.56 101 SER A CA 1
ATOM 811 C C . SER A 1 101 ? 25.099 -0.373 -0.148 1.00 63.56 101 SER A C 1
ATOM 813 O O . SER A 1 101 ? 25.487 -0.535 -1.302 1.00 63.56 101 SER A O 1
ATOM 815 N N . SER A 1 102 ? 24.382 0.701 0.204 1.00 55.97 102 SER A N 1
ATOM 816 C CA . SER A 1 102 ? 24.033 1.763 -0.745 1.00 55.97 102 SER A CA 1
ATOM 817 C C . SER A 1 102 ? 25.169 2.781 -0.894 1.00 55.97 102 SER A C 1
ATOM 819 O O . SER A 1 102 ? 25.452 3.542 0.035 1.00 55.97 102 SER A O 1
ATOM 821 N N . SER A 1 103 ? 25.807 2.820 -2.068 1.00 52.72 103 SER A N 1
ATOM 822 C CA . SER A 1 103 ? 26.789 3.855 -2.412 1.00 52.72 103 SER A CA 1
ATOM 823 C C . SER A 1 103 ? 26.127 5.245 -2.454 1.00 52.72 103 SER A C 1
ATOM 825 O O . SER A 1 103 ? 24.936 5.386 -2.741 1.00 52.72 103 SER A O 1
ATOM 827 N N . SER A 1 104 ? 26.876 6.312 -2.159 1.00 50.03 104 SER A N 1
ATOM 828 C CA . SER A 1 104 ? 26.349 7.686 -2.183 1.00 50.03 104 SER A CA 1
ATOM 829 C C . SER A 1 104 ? 25.995 8.197 -3.587 1.00 50.03 104 SER A C 1
ATOM 831 O O . SER A 1 104 ? 25.261 9.175 -3.696 1.00 50.03 104 SER A O 1
ATOM 833 N N . SER A 1 105 ? 26.465 7.536 -4.645 1.00 47.47 105 SER A N 1
ATOM 834 C CA . SER A 1 105 ? 26.135 7.824 -6.046 1.00 47.47 105 SER A CA 1
ATOM 835 C C . SER A 1 105 ? 24.940 7.017 -6.567 1.00 47.47 105 SER A C 1
ATOM 837 O O . SER A 1 105 ? 24.266 7.477 -7.480 1.00 47.47 105 SER A O 1
ATOM 839 N N . ASP A 1 106 ? 24.589 5.892 -5.929 1.00 48.34 106 ASP A N 1
ATOM 840 C CA . ASP A 1 106 ? 23.308 5.184 -6.119 1.00 48.34 106 ASP A CA 1
ATOM 841 C C . ASP A 1 106 ? 22.131 5.899 -5.434 1.00 48.34 106 ASP A C 1
ATOM 843 O O . ASP A 1 106 ? 21.045 5.327 -5.296 1.00 48.34 106 ASP A O 1
ATOM 847 N N . ARG A 1 107 ? 22.330 7.149 -4.976 1.00 50.84 107 ARG A N 1
ATOM 848 C CA . ARG A 1 107 ? 21.333 7.972 -4.278 1.00 50.84 107 ARG A CA 1
ATOM 849 C C . ARG A 1 107 ? 20.161 8.347 -5.195 1.00 50.84 107 ARG A C 1
ATOM 851 O O . ARG A 1 107 ? 20.006 9.471 -5.648 1.00 50.84 107 ARG A O 1
ATOM 858 N N . ARG A 1 108 ? 19.284 7.350 -5.293 1.00 64.88 108 ARG A N 1
ATOM 859 C CA . ARG A 1 108 ? 17.828 7.370 -5.200 1.00 64.88 108 ARG A CA 1
ATOM 860 C C . ARG A 1 108 ? 17.080 7.995 -6.363 1.00 64.88 108 ARG A C 1
ATOM 862 O O . ARG A 1 108 ? 16.362 8.961 -6.177 1.00 64.88 108 ARG A O 1
ATOM 869 N N . GLU A 1 109 ? 17.054 7.275 -7.486 1.00 76.38 109 GLU A N 1
ATOM 870 C CA . GLU A 1 109 ? 15.927 7.323 -8.439 1.00 76.38 109 GLU A CA 1
ATOM 871 C C . GLU A 1 109 ? 14.573 6.964 -7.797 1.00 76.38 109 GLU A C 1
ATOM 873 O O . GLU A 1 109 ? 13.542 7.106 -8.442 1.00 76.38 109 GLU A O 1
ATOM 878 N N . GLU A 1 110 ? 14.553 6.560 -6.520 1.00 85.44 110 GLU A N 1
ATOM 879 C CA . GLU A 1 110 ? 13.339 6.362 -5.725 1.00 85.44 110 GLU A CA 1
ATOM 880 C C . GLU A 1 110 ? 12.380 7.551 -5.854 1.00 85.44 110 GLU A C 1
ATOM 882 O O . GLU A 1 110 ? 11.181 7.317 -5.936 1.00 85.44 110 GLU A O 1
ATOM 887 N N . TRP A 1 111 ? 12.873 8.798 -5.965 1.00 86.19 111 TRP A N 1
ATOM 888 C CA . TRP A 1 111 ? 12.029 9.990 -6.176 1.00 86.19 111 TRP A CA 1
ATOM 889 C C . TRP A 1 111 ? 11.118 9.894 -7.404 1.00 86.19 111 TRP A C 1
ATOM 891 O O . TRP A 1 111 ? 10.108 10.590 -7.460 1.00 86.19 111 TRP A O 1
ATOM 901 N N . LYS A 1 112 ? 11.438 9.015 -8.362 1.00 92.12 112 LYS A N 1
ATOM 902 C CA . LYS A 1 112 ? 10.607 8.720 -9.530 1.00 92.12 112 LYS A CA 1
ATOM 903 C C . LYS A 1 112 ? 9.390 7.865 -9.188 1.00 92.12 112 LYS A C 1
ATOM 905 O O . LYS A 1 112 ? 8.479 7.831 -9.997 1.00 92.12 112 LYS A O 1
ATOM 910 N N . ILE A 1 113 ? 9.329 7.182 -8.038 1.00 95.06 113 ILE A N 1
ATOM 911 C CA . ILE A 1 113 ? 8.216 6.282 -7.673 1.00 95.06 113 ILE A CA 1
ATOM 912 C C . ILE A 1 113 ? 6.851 6.988 -7.790 1.00 95.06 113 ILE A C 1
ATOM 914 O O . ILE A 1 113 ? 5.998 6.455 -8.497 1.00 95.06 113 ILE A O 1
ATOM 918 N N . PRO A 1 114 ? 6.625 8.183 -7.198 1.00 95.19 114 PRO A N 1
ATOM 919 C CA . PRO A 1 114 ? 5.367 8.910 -7.383 1.00 95.19 114 PRO A CA 1
ATOM 920 C C . PRO A 1 114 ? 5.056 9.231 -8.849 1.00 95.19 114 PRO A C 1
ATOM 922 O O . PRO A 1 114 ? 3.930 9.037 -9.296 1.00 95.19 114 PRO A O 1
ATOM 925 N N . PHE A 1 115 ? 6.062 9.671 -9.609 1.00 94.25 115 PHE A N 1
ATOM 926 C CA . PHE A 1 115 ? 5.910 9.986 -11.030 1.00 94.25 115 PHE A CA 1
ATOM 927 C C . PHE A 1 115 ? 5.542 8.745 -11.852 1.00 94.25 115 PHE A C 1
ATOM 929 O O . PHE A 1 115 ? 4.573 8.776 -12.597 1.00 94.25 115 PHE A O 1
ATOM 936 N N . LEU A 1 116 ? 6.266 7.639 -11.670 1.00 96.62 116 LEU A N 1
ATOM 937 C CA . LEU A 1 116 ? 6.039 6.377 -12.373 1.00 96.62 116 LEU A CA 1
ATOM 938 C C . LEU A 1 116 ? 4.674 5.773 -12.024 1.00 96.62 116 LEU A C 1
ATOM 940 O O . LEU A 1 116 ? 4.042 5.158 -12.880 1.00 96.62 116 LEU A O 1
ATOM 944 N N . ALA A 1 117 ? 4.203 5.949 -10.785 1.00 97.31 117 ALA A N 1
ATOM 945 C CA . ALA A 1 117 ? 2.854 5.555 -10.392 1.00 97.31 117 ALA A CA 1
ATOM 946 C C . ALA A 1 117 ? 1.791 6.367 -11.147 1.00 97.31 117 ALA A C 1
ATOM 948 O O . ALA A 1 117 ? 0.893 5.770 -11.735 1.00 97.31 117 ALA A O 1
ATOM 949 N N . MET A 1 118 ? 1.926 7.696 -11.207 1.00 96.38 118 MET A N 1
ATOM 950 C CA . MET A 1 118 ? 1.006 8.543 -11.979 1.00 96.38 118 MET A CA 1
ATOM 951 C C . MET A 1 118 ? 1.074 8.262 -13.482 1.00 96.38 118 MET A C 1
ATOM 953 O O . MET A 1 118 ? 0.039 8.117 -14.118 1.00 96.38 118 MET A O 1
ATOM 957 N N . GLU A 1 119 ? 2.270 8.123 -14.055 1.00 96.50 119 GLU A N 1
ATOM 958 C CA . GLU A 1 119 ? 2.463 7.792 -15.473 1.00 96.50 119 GLU A CA 1
ATOM 959 C C . GLU A 1 119 ? 1.788 6.462 -15.836 1.00 96.50 119 GLU A C 1
ATOM 961 O O . GLU A 1 119 ? 1.106 6.358 -16.855 1.00 96.50 119 GLU A O 1
ATOM 966 N N . THR A 1 120 ? 1.917 5.460 -14.961 1.00 97.50 120 THR A N 1
ATOM 967 C CA . THR A 1 120 ? 1.245 4.165 -15.121 1.00 97.50 120 THR A CA 1
ATOM 968 C C . THR A 1 120 ? -0.275 4.296 -15.033 1.00 97.50 120 THR A C 1
ATOM 970 O O . THR A 1 120 ? -0.971 3.660 -15.816 1.00 97.50 120 THR A O 1
ATOM 973 N N . ALA A 1 121 ? -0.804 5.121 -14.125 1.00 96.81 121 ALA A N 1
ATOM 974 C CA . ALA A 1 121 ? -2.244 5.362 -14.017 1.00 96.81 121 ALA A CA 1
ATOM 975 C C . ALA A 1 121 ? -2.809 6.057 -15.267 1.00 96.81 121 ALA A C 1
ATOM 977 O O . ALA A 1 121 ? -3.767 5.568 -15.862 1.00 96.81 121 ALA A O 1
ATOM 978 N N . ILE A 1 122 ? -2.144 7.126 -15.719 1.00 96.31 122 ILE A N 1
ATOM 979 C CA . ILE A 1 122 ? -2.517 7.909 -16.908 1.00 96.31 122 ILE A CA 1
ATOM 980 C C . ILE A 1 122 ? -2.565 7.030 -18.164 1.00 96.31 122 ILE A C 1
ATOM 982 O O . ILE A 1 122 ? -3.415 7.229 -19.034 1.00 96.31 122 ILE A O 1
ATOM 986 N N . TYR A 1 123 ? -1.681 6.032 -18.273 1.00 97.56 123 TYR A N 1
ATOM 987 C CA . TYR A 1 123 ? -1.695 5.089 -19.393 1.00 97.56 123 TYR A CA 1
ATOM 988 C C . TYR A 1 123 ? -3.045 4.369 -19.545 1.00 97.56 123 TYR A C 1
ATOM 990 O O . TYR A 1 123 ? -3.518 4.191 -20.670 1.00 97.56 123 TYR A O 1
ATOM 998 N N . PHE A 1 124 ? -3.676 3.983 -18.433 1.00 96.44 124 PHE A N 1
ATOM 999 C CA . PHE A 1 124 ? -4.956 3.273 -18.447 1.00 96.44 124 PHE A CA 1
ATOM 1000 C C . PHE A 1 124 ? -6.161 4.184 -18.697 1.00 96.44 124 PHE A C 1
ATOM 1002 O O . PHE A 1 124 ? -7.226 3.673 -19.034 1.00 96.44 124 PHE A O 1
ATOM 1009 N N . LYS A 1 125 ? -5.987 5.513 -18.607 1.00 94.81 125 LYS A N 1
ATOM 1010 C CA . LYS A 1 125 ? -7.036 6.522 -18.847 1.00 94.81 125 LYS A CA 1
ATOM 1011 C C . LYS A 1 125 ? -8.286 6.302 -17.990 1.00 94.81 125 LYS A C 1
ATOM 1013 O O . LYS A 1 125 ? -9.405 6.542 -18.444 1.00 94.81 125 LYS A O 1
ATOM 1018 N N . ASP A 1 126 ? -8.084 5.831 -16.765 1.00 89.31 126 ASP A N 1
ATOM 1019 C CA . ASP A 1 126 ? -9.137 5.643 -15.776 1.00 89.31 126 ASP A CA 1
ATOM 1020 C C . ASP A 1 126 ? -8.991 6.715 -14.691 1.00 89.31 126 ASP A C 1
ATOM 1022 O O . ASP A 1 126 ? -8.053 6.700 -13.891 1.00 89.31 126 ASP A O 1
ATOM 1026 N N . SER A 1 127 ? -9.934 7.659 -14.658 1.00 85.44 127 SER A N 1
ATOM 1027 C CA . SER A 1 127 ? -9.907 8.770 -13.703 1.00 85.44 127 SER A CA 1
ATOM 1028 C C . SER A 1 127 ? -10.048 8.318 -12.248 1.00 85.44 127 SER A C 1
ATOM 1030 O O . SER A 1 127 ? -9.582 9.010 -11.346 1.00 85.44 127 SER A O 1
ATOM 1032 N N . VAL A 1 128 ? -10.703 7.180 -11.993 1.00 84.19 128 VAL A N 1
ATOM 1033 C CA . VAL A 1 128 ? -10.821 6.618 -10.641 1.00 84.19 128 VAL A CA 1
ATOM 1034 C C . VAL A 1 128 ? -9.457 6.101 -10.192 1.00 84.19 128 VAL A C 1
ATOM 1036 O O . VAL A 1 128 ? -9.003 6.459 -9.107 1.00 84.19 128 VAL A O 1
ATOM 1039 N N . LEU A 1 129 ? -8.760 5.357 -11.056 1.00 87.50 129 LEU A N 1
ATOM 1040 C CA . LEU A 1 129 ? -7.395 4.890 -10.795 1.00 87.50 129 LEU A CA 1
ATOM 1041 C C . LEU A 1 129 ? -6.420 6.054 -10.561 1.00 87.50 129 LEU A C 1
ATOM 1043 O O . LEU A 1 129 ? -5.610 6.006 -9.634 1.00 87.50 129 LEU A O 1
ATOM 1047 N N . GLU A 1 130 ? -6.490 7.102 -11.383 1.00 88.38 130 GLU A N 1
ATOM 1048 C CA . GLU A 1 130 ? -5.658 8.300 -11.217 1.00 88.38 130 GLU A CA 1
ATOM 1049 C C . GLU A 1 130 ? -5.891 8.965 -9.849 1.00 88.38 130 GLU A C 1
ATOM 1051 O O . GLU A 1 130 ? -4.930 9.225 -9.118 1.00 88.38 130 GLU A O 1
ATOM 1056 N N . ASN A 1 131 ? -7.156 9.151 -9.454 1.00 83.06 131 ASN A N 1
ATOM 1057 C CA . ASN A 1 131 ? -7.526 9.722 -8.155 1.00 83.06 131 ASN A CA 1
ATOM 1058 C C . ASN A 1 131 ? -7.076 8.851 -6.968 1.00 83.06 131 ASN A C 1
ATOM 1060 O O . ASN A 1 131 ? -6.656 9.375 -5.928 1.00 83.06 131 ASN A O 1
ATOM 1064 N N . ASP A 1 132 ? -7.149 7.527 -7.108 1.00 84.19 132 ASP A N 1
ATOM 1065 C CA . ASP A 1 132 ? -6.717 6.564 -6.094 1.00 84.19 132 ASP A CA 1
ATOM 1066 C C . ASP A 1 132 ? -5.200 6.603 -5.864 1.00 84.19 132 ASP A C 1
ATOM 1068 O O . ASP A 1 132 ? -4.725 6.598 -4.714 1.00 84.19 132 ASP A O 1
ATOM 1072 N N . ILE A 1 133 ? -4.430 6.699 -6.952 1.00 90.44 133 ILE A N 1
ATOM 1073 C CA . ILE A 1 133 ? -2.981 6.884 -6.890 1.00 90.44 133 ILE A CA 1
ATOM 1074 C C . ILE A 1 133 ? -2.659 8.241 -6.264 1.00 90.44 133 ILE A C 1
ATOM 1076 O O . ILE A 1 133 ? -1.916 8.277 -5.281 1.00 90.44 133 ILE A O 1
ATOM 1080 N N . GLU A 1 134 ? -3.247 9.342 -6.737 1.00 88.38 134 GLU A N 1
ATOM 1081 C CA . GLU A 1 134 ? -2.986 10.685 -6.199 1.00 88.38 134 GLU A CA 1
ATOM 1082 C C . GLU A 1 134 ? -3.292 10.773 -4.694 1.00 88.38 134 GLU A C 1
ATOM 1084 O O . GLU A 1 134 ? -2.493 11.297 -3.903 1.00 88.38 134 GLU A O 1
ATOM 1089 N N . SER A 1 135 ? -4.420 10.196 -4.274 1.00 83.12 135 SER A N 1
ATOM 1090 C CA . SER A 1 135 ? -4.824 10.129 -2.869 1.00 83.12 135 SER A CA 1
ATOM 1091 C C . SER A 1 135 ? -3.819 9.345 -2.028 1.00 83.12 135 SER A C 1
ATOM 1093 O O . SER A 1 135 ? -3.479 9.757 -0.918 1.00 83.12 135 SER A O 1
ATOM 1095 N N . THR A 1 136 ? -3.295 8.238 -2.558 1.00 88.44 136 THR A N 1
ATOM 1096 C CA . THR A 1 136 ? -2.289 7.412 -1.874 1.00 88.44 136 THR A CA 1
ATOM 1097 C C . THR A 1 136 ? -0.923 8.096 -1.804 1.00 88.44 136 THR A C 1
ATOM 1099 O O . THR A 1 136 ? -0.233 7.989 -0.786 1.00 88.44 136 THR A O 1
ATOM 1102 N N . LEU A 1 137 ? -0.529 8.829 -2.846 1.00 91.00 137 LEU A N 1
ATOM 1103 C CA . LEU A 1 137 ? 0.702 9.622 -2.862 1.00 91.00 137 LEU A CA 1
ATOM 1104 C C . LEU A 1 137 ? 0.644 10.782 -1.859 1.00 91.00 137 LEU A C 1
ATOM 1106 O O . LEU A 1 137 ? 1.627 11.058 -1.174 1.00 91.00 137 LEU A O 1
ATOM 1110 N N . SER A 1 138 ? -0.518 11.418 -1.721 1.00 85.25 138 SER A N 1
ATOM 1111 C CA . SER A 1 138 ? -0.707 12.585 -0.853 1.00 85.25 138 SER A CA 1
ATOM 1112 C C . SER A 1 138 ? -1.034 12.240 0.606 1.00 85.25 138 SER A C 1
ATOM 1114 O O . SER A 1 138 ? -1.084 13.135 1.450 1.00 85.25 138 SER A O 1
ATOM 1116 N N . LEU A 1 139 ? -1.255 10.963 0.930 1.00 84.38 139 LEU A N 1
ATOM 1117 C CA . LEU A 1 139 ? -1.814 10.513 2.209 1.00 84.38 139 LEU A CA 1
ATOM 1118 C C . LEU A 1 139 ? -1.053 11.042 3.439 1.00 84.38 139 LEU A C 1
ATOM 1120 O O . LEU A 1 139 ? -1.645 11.660 4.320 1.00 84.38 139 LEU A O 1
ATOM 1124 N N . PHE A 1 140 ? 0.268 10.852 3.484 1.00 83.38 140 PHE A N 1
ATOM 1125 C CA . PHE A 1 140 ? 1.108 11.292 4.610 1.00 83.38 140 PHE A CA 1
ATOM 1126 C C . PHE A 1 140 ? 1.358 12.804 4.648 1.00 83.38 140 PHE A C 1
ATOM 1128 O O . PHE A 1 140 ? 1.869 13.319 5.644 1.00 83.38 140 PHE A O 1
ATOM 1135 N N . THR A 1 141 ? 1.024 13.511 3.568 1.00 83.00 141 THR A N 1
ATOM 1136 C CA . THR A 1 141 ? 1.040 14.975 3.520 1.00 83.00 141 THR A CA 1
ATOM 1137 C C . THR A 1 141 ? -0.276 15.550 4.035 1.00 83.00 141 THR A C 1
ATOM 1139 O O . THR A 1 141 ? -0.253 16.534 4.766 1.00 83.00 141 THR A O 1
ATOM 1142 N N . ARG A 1 142 ? -1.411 14.926 3.694 1.00 79.38 142 ARG A N 1
ATOM 1143 C CA . ARG A 1 142 ? -2.755 15.373 4.094 1.00 79.38 142 ARG A CA 1
ATOM 1144 C C . ARG A 1 142 ? -3.098 15.025 5.540 1.00 79.38 142 ARG A C 1
ATOM 1146 O O . ARG A 1 142 ? -3.801 15.797 6.177 1.00 79.38 142 ARG A O 1
ATOM 1153 N N . VAL A 1 143 ? -2.589 13.902 6.053 1.00 78.06 143 VAL A N 1
ATOM 1154 C CA . VAL A 1 143 ? -2.868 13.428 7.419 1.00 78.06 143 VAL A CA 1
ATOM 1155 C C . VAL A 1 143 ? -1.547 13.160 8.159 1.00 78.06 143 VAL A C 1
ATOM 1157 O O . VAL A 1 143 ? -1.096 12.010 8.248 1.00 78.06 143 VAL A O 1
ATOM 1160 N N . PRO A 1 144 ? -0.859 14.209 8.655 1.00 76.94 144 PRO A N 1
ATOM 1161 C CA . PRO A 1 144 ? 0.446 14.079 9.308 1.00 76.94 144 PRO A CA 1
ATOM 1162 C C . PRO A 1 144 ? 0.444 13.134 10.518 1.00 76.94 144 PRO A C 1
ATOM 1164 O O . PRO A 1 144 ? 1.450 12.471 10.788 1.00 76.94 144 PRO A O 1
ATOM 1167 N N . GLU A 1 145 ? -0.687 13.023 11.217 1.00 79.94 145 GLU A N 1
ATOM 1168 C CA . GLU A 1 145 ? -0.891 12.162 12.384 1.00 79.94 145 GLU A CA 1
ATOM 1169 C C . GLU A 1 145 ? -0.689 10.679 12.048 1.00 79.94 145 GLU A C 1
ATOM 1171 O O . GLU A 1 145 ? -0.308 9.895 12.920 1.00 79.94 145 GLU A O 1
ATOM 1176 N N . LEU A 1 146 ? -0.838 10.280 10.776 1.00 81.88 146 LEU A N 1
ATOM 1177 C CA . LEU A 1 146 ? -0.608 8.901 10.337 1.00 81.88 146 LEU A CA 1
ATOM 1178 C C . LEU A 1 146 ? 0.806 8.411 10.609 1.00 81.88 146 LEU A C 1
ATOM 1180 O O . LEU A 1 146 ? 0.987 7.220 10.855 1.00 81.88 146 LEU A O 1
ATOM 1184 N N . LYS A 1 147 ? 1.799 9.308 10.634 1.00 81.75 147 LYS A N 1
ATOM 1185 C CA . LYS A 1 147 ? 3.183 8.965 11.004 1.00 81.75 147 LYS A CA 1
ATOM 1186 C C . LYS A 1 147 ? 3.262 8.394 12.425 1.00 81.75 147 LYS A C 1
ATOM 1188 O O . LYS A 1 147 ? 4.116 7.559 12.722 1.00 81.75 147 LYS A O 1
ATOM 1193 N N . ASN A 1 148 ? 2.353 8.821 13.300 1.00 82.12 148 ASN A N 1
ATOM 1194 C CA . ASN A 1 148 ? 2.272 8.366 14.683 1.00 82.12 148 ASN A CA 1
ATOM 1195 C C . ASN A 1 148 ? 1.360 7.146 14.853 1.00 82.12 148 ASN A C 1
ATOM 1197 O O . ASN A 1 148 ? 1.509 6.432 15.843 1.00 82.12 148 ASN A O 1
ATOM 1201 N N . THR A 1 149 ? 0.481 6.872 13.893 1.00 84.81 149 THR A N 1
ATOM 1202 C CA . THR A 1 149 ? -0.507 5.788 13.966 1.00 84.81 149 THR A CA 1
ATOM 1203 C C . THR A 1 149 ? -0.043 4.524 13.238 1.00 84.81 149 THR A C 1
ATOM 1205 O O . THR A 1 149 ? -0.125 3.424 13.783 1.00 84.81 149 THR A O 1
ATOM 1208 N N . ILE A 1 150 ? 0.504 4.664 12.031 1.00 89.00 150 ILE A N 1
ATOM 1209 C CA . ILE A 1 150 ? 0.995 3.556 11.208 1.00 89.00 150 ILE A CA 1
ATOM 1210 C C . ILE A 1 150 ? 2.474 3.341 11.534 1.00 89.00 150 ILE A C 1
ATOM 1212 O O . ILE A 1 150 ? 3.278 4.253 11.363 1.00 89.00 150 ILE A O 1
ATOM 1216 N N . LYS A 1 151 ? 2.858 2.152 12.018 1.00 89.12 151 LYS A N 1
ATOM 1217 C CA . LYS A 1 151 ? 4.240 1.904 12.479 1.00 89.12 151 LYS A CA 1
ATOM 1218 C C . LYS A 1 151 ? 5.098 1.124 11.497 1.00 89.12 151 LYS A C 1
ATOM 1220 O O . LYS A 1 151 ? 6.320 1.208 11.555 1.00 89.12 151 LYS A O 1
ATOM 1225 N N . ASN A 1 152 ? 4.484 0.346 10.616 1.00 89.56 152 ASN A N 1
ATOM 1226 C CA . ASN A 1 152 ? 5.190 -0.534 9.691 1.00 89.56 152 ASN A CA 1
ATOM 1227 C C . ASN A 1 152 ? 4.353 -0.813 8.433 1.00 89.56 152 ASN A C 1
ATOM 1229 O O . ASN A 1 152 ? 3.208 -0.383 8.302 1.00 89.56 152 ASN A O 1
ATOM 1233 N N . SER A 1 153 ? 4.935 -1.564 7.503 1.00 87.25 153 SER A N 1
ATOM 1234 C CA . SER A 1 153 ? 4.304 -1.919 6.230 1.00 87.25 153 SER A CA 1
ATOM 1235 C C . SER A 1 153 ? 3.030 -2.759 6.389 1.00 87.25 153 SER A C 1
ATOM 1237 O O . SER A 1 153 ? 2.088 -2.577 5.621 1.00 87.25 153 SER A O 1
ATOM 1239 N N . LYS A 1 154 ? 2.954 -3.632 7.404 1.00 88.00 154 LYS A N 1
ATOM 1240 C CA . LYS A 1 154 ? 1.748 -4.426 7.695 1.00 88.00 154 LYS A CA 1
ATOM 1241 C C . LYS A 1 154 ? 0.599 -3.531 8.161 1.00 88.00 154 LYS A C 1
ATOM 1243 O O . LYS A 1 154 ? -0.525 -3.675 7.686 1.00 88.00 154 LYS A O 1
ATOM 1248 N N . ASP A 1 155 ? 0.904 -2.575 9.036 1.00 89.88 155 ASP A N 1
ATOM 1249 C CA . ASP A 1 155 ? -0.044 -1.560 9.493 1.00 89.88 155 ASP A CA 1
ATOM 1250 C C . ASP A 1 155 ? -0.548 -0.710 8.323 1.00 89.88 155 ASP A C 1
ATOM 1252 O O . ASP A 1 155 ? -1.743 -0.457 8.234 1.00 89.88 155 ASP A O 1
ATOM 1256 N N . PHE A 1 156 ? 0.331 -0.323 7.393 1.00 89.44 156 PHE A N 1
ATOM 1257 C CA . PHE A 1 156 ? -0.064 0.463 6.223 1.00 89.44 156 PHE A CA 1
ATOM 1258 C C . PHE A 1 156 ? -1.023 -0.298 5.304 1.00 89.44 156 PHE A C 1
ATOM 1260 O O . PHE A 1 156 ? -2.049 0.240 4.891 1.00 89.44 156 PHE A O 1
ATOM 1267 N N . VAL A 1 157 ? -0.724 -1.567 5.010 1.00 85.94 157 VAL A N 1
ATOM 1268 C CA . VAL A 1 157 ? -1.604 -2.405 4.183 1.00 85.94 157 VAL A CA 1
ATOM 1269 C C . VAL A 1 157 ? -2.959 -2.611 4.862 1.00 85.94 157 VAL A C 1
ATOM 1271 O O . VAL A 1 157 ? -3.991 -2.532 4.198 1.00 85.94 157 VAL A O 1
ATOM 1274 N N . LEU A 1 158 ? -2.983 -2.825 6.182 1.00 88.62 158 LEU A N 1
ATOM 1275 C CA . LEU A 1 158 ? -4.232 -2.907 6.941 1.00 88.62 158 LEU A CA 1
ATOM 1276 C C . LEU A 1 158 ? -5.010 -1.586 6.883 1.00 88.62 158 LEU A C 1
ATOM 1278 O O . LEU A 1 158 ? -6.201 -1.597 6.590 1.00 88.62 158 LEU A O 1
ATOM 1282 N N . PHE A 1 159 ? -4.338 -0.460 7.116 1.00 88.62 159 PHE A N 1
ATOM 1283 C CA . PHE A 1 159 ? -4.924 0.876 7.056 1.00 88.62 159 PHE A CA 1
ATOM 1284 C C . PHE A 1 159 ? -5.595 1.149 5.706 1.00 88.62 159 PHE A C 1
ATOM 1286 O O . PHE A 1 159 ? -6.742 1.589 5.667 1.00 88.62 159 PHE A O 1
ATOM 1293 N N . LYS A 1 160 ? -4.926 0.821 4.595 1.00 85.00 160 LYS A N 1
ATOM 1294 C CA . LYS A 1 160 ? -5.508 0.989 3.260 1.00 85.00 160 LYS A CA 1
ATOM 1295 C C . LYS A 1 160 ? -6.676 0.041 2.990 1.00 85.00 160 LYS A C 1
ATOM 1297 O O . LYS A 1 160 ? -7.682 0.484 2.463 1.00 85.00 160 LYS A O 1
ATOM 1302 N N . ARG A 1 161 ? -6.632 -1.212 3.448 1.00 85.56 161 ARG A N 1
ATOM 1303 C CA . ARG A 1 161 ? -7.802 -2.106 3.342 1.00 85.56 161 ARG A CA 1
ATOM 1304 C C . ARG A 1 161 ? -9.015 -1.588 4.114 1.00 85.56 161 ARG A C 1
ATOM 1306 O O . ARG A 1 161 ? -10.138 -1.737 3.648 1.00 85.56 161 ARG A O 1
ATOM 1313 N N . ILE A 1 162 ? -8.801 -0.984 5.285 1.00 87.69 162 ILE A N 1
ATOM 1314 C CA . ILE A 1 162 ? -9.877 -0.328 6.041 1.00 87.69 162 ILE A CA 1
ATOM 1315 C C . ILE A 1 162 ? -10.421 0.867 5.253 1.00 87.69 162 ILE A C 1
ATOM 1317 O O . ILE A 1 162 ? -11.635 0.998 5.144 1.00 87.69 162 ILE A O 1
ATOM 1321 N N . ASN A 1 163 ? -9.545 1.695 4.672 1.00 82.88 163 ASN A N 1
ATOM 1322 C CA . ASN A 1 163 ? -9.945 2.800 3.797 1.00 82.88 163 ASN A CA 1
ATOM 1323 C C . ASN A 1 163 ? -10.849 2.325 2.657 1.00 82.88 163 ASN A C 1
ATOM 1325 O O . ASN A 1 163 ? -11.867 2.948 2.402 1.00 82.88 163 ASN A O 1
ATOM 1329 N N . ASP A 1 164 ? -10.497 1.220 2.005 1.00 77.94 164 ASP A N 1
ATOM 1330 C CA . ASP A 1 164 ? -11.244 0.717 0.852 1.00 77.94 164 ASP A CA 1
ATOM 1331 C C . ASP A 1 164 ? -12.613 0.153 1.269 1.00 77.94 164 ASP A C 1
ATOM 1333 O O . ASP A 1 164 ? -13.602 0.379 0.581 1.00 77.94 164 ASP A O 1
ATOM 1337 N N . ILE A 1 165 ? -12.716 -0.506 2.433 1.00 82.12 165 ILE A N 1
ATOM 1338 C CA . ILE A 1 165 ? -14.013 -0.931 2.997 1.00 82.12 165 ILE A CA 1
ATOM 1339 C C . ILE A 1 165 ? -14.886 0.277 3.334 1.00 82.12 165 ILE A C 1
ATOM 1341 O O . ILE A 1 165 ? -16.068 0.296 2.994 1.00 82.12 165 ILE A O 1
ATOM 1345 N N . LEU A 1 166 ? -14.307 1.273 4.009 1.00 78.38 166 LEU A N 1
ATOM 1346 C CA . LEU A 1 166 ? -15.001 2.517 4.329 1.00 78.38 166 LEU A CA 1
ATOM 1347 C C . LEU A 1 166 ? -15.373 3.284 3.060 1.00 78.38 166 LEU A C 1
ATOM 1349 O O . LEU A 1 166 ? -16.351 4.002 3.068 1.00 78.38 166 LEU A O 1
ATOM 1353 N N . TRP A 1 167 ? -14.644 3.136 1.961 1.00 68.56 167 TRP A N 1
ATOM 1354 C CA . TRP A 1 167 ? -15.013 3.760 0.699 1.00 68.56 167 TRP A CA 1
ATOM 1355 C C . TRP A 1 167 ? -16.152 3.012 -0.002 1.00 68.56 167 TRP A C 1
ATOM 1357 O O . TRP A 1 167 ? -17.151 3.619 -0.360 1.00 68.56 167 TRP A O 1
ATOM 1367 N N . ILE A 1 168 ? -16.042 1.691 -0.160 1.00 61.69 168 ILE A N 1
ATOM 1368 C CA . ILE A 1 168 ? -16.997 0.890 -0.942 1.00 61.69 168 ILE A CA 1
ATOM 1369 C C . ILE A 1 168 ? -18.351 0.764 -0.233 1.00 61.69 168 ILE A C 1
ATOM 1371 O O . ILE A 1 168 ? -19.391 0.910 -0.868 1.00 61.69 168 ILE A O 1
ATOM 1375 N N . ASN A 1 169 ? -18.350 0.491 1.074 1.00 55.97 169 ASN A N 1
ATOM 1376 C CA . ASN A 1 169 ? -19.569 0.118 1.799 1.00 55.97 169 ASN A CA 1
ATOM 1377 C C . ASN A 1 169 ? -20.240 1.300 2.514 1.00 55.97 169 ASN A C 1
ATOM 1379 O O . ASN A 1 169 ? -21.408 1.215 2.873 1.00 55.97 169 ASN A O 1
ATOM 1383 N N . TRP A 1 170 ? -19.515 2.396 2.744 1.00 55.81 170 TRP A N 1
ATOM 1384 C CA . TRP A 1 170 ? -20.061 3.581 3.416 1.00 55.81 170 TRP A CA 1
ATOM 1385 C C . TRP A 1 170 ? -20.627 4.614 2.428 1.00 55.81 170 TRP A C 1
ATOM 1387 O O . TRP A 1 170 ? -21.391 5.489 2.818 1.00 55.81 170 TRP A O 1
ATOM 1397 N N . TYR A 1 171 ? -20.241 4.533 1.150 1.00 55.16 171 TYR A N 1
ATOM 1398 C CA . TYR A 1 171 ? -20.524 5.557 0.141 1.00 55.16 171 TYR A CA 1
ATOM 1399 C C . TYR A 1 171 ? -21.704 5.228 -0.791 1.00 55.16 171 TYR A C 1
ATOM 1401 O O . TYR A 1 171 ? -22.115 6.100 -1.553 1.00 55.16 171 TYR A O 1
ATOM 1409 N N . SER A 1 172 ? -22.289 4.020 -0.742 1.00 48.66 172 SER A N 1
ATOM 1410 C CA . SER A 1 172 ? -23.363 3.642 -1.685 1.00 48.66 172 SER A CA 1
ATOM 1411 C C . SER A 1 172 ? -24.648 4.465 -1.550 1.00 48.66 172 SER A C 1
ATOM 1413 O O . SER A 1 172 ? -25.444 4.466 -2.481 1.00 48.66 172 SER A O 1
ATOM 1415 N N . ASP A 1 173 ? -24.835 5.194 -0.445 1.00 44.41 173 ASP A N 1
ATOM 1416 C CA . ASP A 1 173 ? -26.076 5.932 -0.160 1.00 44.41 173 ASP A CA 1
ATOM 1417 C C . ASP A 1 173 ? -25.962 7.452 -0.401 1.00 44.41 173 ASP A C 1
ATOM 1419 O O . ASP A 1 173 ? -26.909 8.199 -0.158 1.00 44.41 173 ASP A O 1
ATOM 1423 N N . LEU A 1 174 ? -24.805 7.937 -0.873 1.00 48.41 174 LEU A N 1
ATOM 1424 C CA . LEU A 1 174 ? -24.520 9.362 -1.098 1.00 48.41 174 LEU A CA 1
ATOM 1425 C C . LEU A 1 174 ? -24.317 9.661 -2.588 1.00 48.41 174 LEU A C 1
ATOM 1427 O O . LEU A 1 174 ? -23.293 10.206 -3.006 1.00 48.41 174 LEU A O 1
ATOM 1431 N N . GLU A 1 175 ? -25.315 9.327 -3.405 1.00 44.03 175 GLU A N 1
ATOM 1432 C CA . GLU A 1 175 ? -25.458 9.930 -4.729 1.00 44.03 175 GLU A CA 1
ATOM 1433 C C . GLU A 1 175 ? -25.567 11.455 -4.541 1.00 44.03 175 GLU A C 1
ATOM 1435 O O . GLU A 1 175 ? -26.512 11.911 -3.907 1.00 44.03 175 GLU A O 1
ATOM 1440 N N . HIS A 1 176 ? -24.559 12.227 -4.986 1.00 43.44 176 HIS A N 1
ATOM 1441 C CA . HIS A 1 176 ? -24.670 13.586 -5.571 1.00 43.44 176 HIS A CA 1
ATOM 1442 C C . HIS A 1 176 ? -23.439 14.503 -5.429 1.00 43.44 176 HIS A C 1
ATOM 1444 O O . HIS A 1 176 ? -23.463 15.576 -6.027 1.00 43.44 176 HIS A O 1
ATOM 1450 N N . ASP A 1 177 ? -22.347 14.126 -4.748 1.00 42.22 177 ASP A N 1
ATOM 1451 C CA . ASP A 1 177 ? -21.186 15.032 -4.618 1.00 42.22 177 ASP A CA 1
ATOM 1452 C C . ASP A 1 177 ? -19.861 14.388 -5.066 1.00 42.22 177 ASP A C 1
ATOM 1454 O O . ASP A 1 177 ? -19.385 13.408 -4.490 1.00 42.22 177 ASP A O 1
ATOM 1458 N N . LEU A 1 178 ? -19.269 14.962 -6.119 1.00 40.84 178 LEU A N 1
ATOM 1459 C CA . LEU A 1 178 ? -18.192 14.397 -6.949 1.00 40.84 178 LEU A CA 1
ATOM 1460 C C . LEU A 1 178 ? -16.792 14.352 -6.302 1.00 40.84 178 LEU A C 1
ATOM 1462 O O . LEU A 1 178 ? -15.831 14.026 -6.996 1.00 40.84 178 LEU A O 1
ATOM 1466 N N . ASN A 1 179 ? -16.611 14.668 -5.011 1.00 48.03 179 ASN A N 1
ATOM 1467 C CA . ASN A 1 179 ? -15.292 14.481 -4.377 1.00 48.03 179 ASN A CA 1
ATOM 1468 C C . ASN A 1 179 ? -15.296 14.372 -2.828 1.00 48.03 179 ASN A C 1
ATOM 1470 O O . ASN A 1 179 ? -14.870 15.291 -2.122 1.00 48.03 179 ASN A O 1
ATOM 1474 N N . PRO A 1 180 ? -15.755 13.249 -2.252 1.00 49.66 180 PRO A N 1
ATOM 1475 C CA . PRO A 1 180 ? -15.861 13.044 -0.804 1.00 49.66 180 PRO A CA 1
ATOM 1476 C C . PRO A 1 180 ? -14.586 12.537 -0.122 1.00 49.66 180 PRO A C 1
ATOM 1478 O O . PRO A 1 180 ? -14.497 12.623 1.103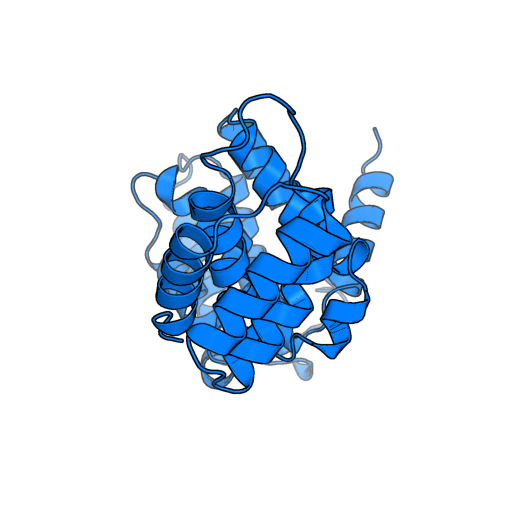 1.00 49.66 180 PRO A O 1
ATOM 1481 N N . THR A 1 181 ? -13.609 12.000 -0.862 1.00 50.22 181 THR A N 1
ATOM 1482 C CA . THR A 1 181 ? -12.475 11.226 -0.315 1.00 50.22 181 THR A CA 1
ATOM 1483 C C . THR A 1 181 ? -11.714 11.981 0.782 1.00 50.22 181 THR A C 1
ATOM 1485 O O . THR A 1 181 ? -11.259 11.390 1.758 1.00 50.22 181 THR A O 1
ATOM 1488 N N . TYR A 1 182 ? -11.651 13.310 0.686 1.00 51.84 182 TYR A N 1
ATOM 1489 C CA . TYR A 1 182 ? -11.009 14.184 1.669 1.00 51.84 182 TYR A CA 1
ATOM 1490 C C . TYR A 1 182 ? -11.738 14.274 3.014 1.00 51.84 182 TYR A C 1
ATOM 1492 O O . TYR A 1 182 ? -11.084 14.404 4.047 1.00 51.84 182 TYR A O 1
ATOM 1500 N N . LYS A 1 183 ? -13.078 14.219 3.032 1.00 54.84 183 LYS A N 1
ATOM 1501 C CA . LYS A 1 183 ? -13.856 14.423 4.267 1.00 54.84 183 LYS A CA 1
ATOM 1502 C C . LYS A 1 183 ? -13.646 13.275 5.254 1.00 54.84 183 LYS A C 1
ATOM 1504 O O . LYS A 1 183 ? -13.585 13.516 6.452 1.00 54.84 183 LYS A O 1
ATOM 1509 N N . TYR A 1 184 ? -13.469 12.053 4.757 1.00 63.78 184 TYR A N 1
ATOM 1510 C CA . TYR A 1 184 ? -13.381 10.847 5.586 1.00 63.78 184 TYR A CA 1
ATOM 1511 C C . TYR A 1 184 ? -11.953 10.480 6.003 1.00 63.78 184 TYR A C 1
ATOM 1513 O O . TYR A 1 184 ? -11.758 9.837 7.036 1.00 63.78 184 TYR A O 1
ATOM 1521 N N . GLN A 1 185 ? -10.946 10.915 5.236 1.00 63.56 185 GLN A N 1
ATOM 1522 C CA . GLN A 1 185 ? -9.532 10.607 5.489 1.00 63.56 185 GLN A CA 1
ATOM 1523 C C . GLN A 1 185 ? -9.065 11.014 6.895 1.00 63.56 185 GLN A C 1
ATOM 1525 O O . GLN A 1 185 ? -8.207 10.343 7.467 1.00 63.56 185 GLN A O 1
ATOM 1530 N N . ASN A 1 186 ? -9.679 12.044 7.482 1.00 68.25 186 ASN A N 1
ATOM 1531 C CA . ASN A 1 186 ? -9.355 12.519 8.828 1.00 68.25 186 ASN A CA 1
ATOM 1532 C C . ASN A 1 186 ? -9.797 11.562 9.948 1.00 68.25 186 ASN A C 1
ATOM 1534 O O . ASN A 1 186 ? -9.231 11.612 11.035 1.00 68.25 186 ASN A O 1
ATOM 1538 N N . TYR A 1 187 ? -10.776 10.683 9.704 1.00 76.75 187 TYR A N 1
ATOM 1539 C CA . TYR A 1 187 ? -11.322 9.772 10.726 1.00 76.75 187 TYR A CA 1
ATOM 1540 C C . TYR A 1 187 ? -10.830 8.332 10.580 1.00 76.75 187 TYR A C 1
ATOM 1542 O O . TYR A 1 187 ? -10.969 7.514 11.490 1.00 76.75 187 TYR A O 1
ATOM 1550 N N . LEU A 1 188 ? -10.205 8.022 9.447 1.00 81.00 188 LEU A N 1
ATOM 1551 C CA . LEU A 1 188 ? -9.576 6.735 9.191 1.00 81.00 188 LEU A CA 1
ATOM 1552 C C . LEU A 1 188 ? -8.534 6.324 10.261 1.00 81.00 188 LEU A C 1
ATOM 1554 O O . LEU A 1 188 ? -8.516 5.139 10.613 1.00 81.00 188 LEU A O 1
ATOM 1558 N N . PRO A 1 189 ? -7.711 7.233 10.838 1.00 84.25 189 PRO A N 1
ATOM 1559 C CA . PRO A 1 189 ? -6.831 6.888 11.956 1.00 84.25 189 PRO A CA 1
ATOM 1560 C C . PRO A 1 189 ? -7.577 6.293 13.158 1.00 84.25 189 PRO A C 1
ATOM 1562 O O . PRO A 1 189 ? -7.113 5.303 13.721 1.00 84.25 189 PRO A O 1
ATOM 1565 N N . ASP A 1 190 ? -8.741 6.837 13.521 1.00 87.38 190 ASP A N 1
ATOM 1566 C CA . ASP A 1 190 ? -9.504 6.393 14.693 1.00 87.38 190 ASP A CA 1
ATOM 1567 C C . ASP A 1 190 ? -10.038 4.972 14.506 1.00 87.38 190 ASP A C 1
ATOM 1569 O O . ASP A 1 190 ? -9.903 4.119 15.386 1.00 87.38 190 ASP A O 1
ATOM 1573 N N . ILE A 1 191 ? -10.602 4.695 13.328 1.00 89.69 191 ILE A N 1
ATOM 1574 C CA . ILE A 1 191 ? -11.118 3.367 12.981 1.00 89.69 191 ILE A CA 1
ATOM 1575 C C . ILE A 1 191 ? -9.978 2.345 12.912 1.00 89.69 191 ILE A C 1
ATOM 1577 O O . ILE A 1 191 ? -10.106 1.224 13.410 1.00 89.69 191 ILE A O 1
ATOM 1581 N N . PHE A 1 192 ? -8.831 2.737 12.352 1.00 90.81 192 PHE A N 1
ATOM 1582 C CA . PHE A 1 192 ? -7.637 1.900 12.343 1.00 90.81 192 PHE A CA 1
ATOM 1583 C C . PHE A 1 192 ? -7.146 1.575 13.763 1.00 90.81 192 PHE A C 1
ATOM 1585 O O . PHE A 1 192 ? -6.841 0.414 14.047 1.00 90.81 192 PHE A O 1
ATOM 1592 N N . ILE A 1 193 ? -7.106 2.562 14.667 1.00 90.12 193 ILE A N 1
ATOM 1593 C CA . ILE A 1 193 ? -6.723 2.360 16.073 1.00 90.12 193 ILE A CA 1
ATOM 1594 C C . ILE A 1 193 ? -7.684 1.379 16.752 1.00 90.12 193 ILE A C 1
ATOM 1596 O O . ILE A 1 193 ? -7.225 0.424 17.378 1.00 90.12 193 ILE A O 1
ATOM 1600 N N . LEU A 1 194 ? -8.999 1.542 16.572 1.00 92.88 194 LEU A N 1
ATOM 1601 C CA . LEU A 1 194 ? -9.997 0.613 17.115 1.00 92.88 194 LEU A CA 1
ATOM 1602 C C . LEU A 1 194 ? -9.772 -0.823 16.623 1.00 92.88 194 LEU A C 1
ATOM 1604 O O . LEU A 1 194 ? -9.752 -1.757 17.427 1.00 92.88 194 LEU A O 1
ATOM 1608 N N . LYS A 1 195 ? -9.525 -1.006 15.320 1.00 92.19 195 LYS A N 1
ATOM 1609 C CA . LYS A 1 195 ? -9.208 -2.323 14.752 1.00 92.19 195 LYS A CA 1
ATOM 1610 C C . LYS A 1 195 ? -7.922 -2.905 15.348 1.00 92.19 195 LYS A C 1
ATOM 1612 O O . LYS A 1 195 ? -7.892 -4.085 15.694 1.00 92.19 195 LYS A O 1
ATOM 1617 N N . LYS A 1 196 ? -6.863 -2.104 15.494 1.00 91.06 196 LYS A N 1
ATOM 1618 C CA . LYS A 1 196 ? -5.587 -2.540 16.092 1.00 91.06 196 LYS A CA 1
ATOM 1619 C C . LYS A 1 196 ? -5.716 -2.915 17.566 1.00 91.06 196 LYS A C 1
ATOM 1621 O O . LYS A 1 196 ? -5.012 -3.818 18.009 1.00 91.06 196 LYS A O 1
ATOM 1626 N N . SER A 1 197 ? -6.624 -2.268 18.289 1.00 91.31 197 SER A N 1
ATOM 1627 C CA . SER A 1 197 ? -6.937 -2.569 19.688 1.00 91.31 197 SER A CA 1
ATOM 1628 C C . SER A 1 197 ? -7.941 -3.714 19.865 1.00 91.31 197 SER A C 1
ATOM 1630 O O . SER A 1 197 ? -8.391 -3.950 20.982 1.00 91.31 197 SER A O 1
ATOM 1632 N N . ASN A 1 198 ? -8.290 -4.433 18.789 1.00 90.88 198 ASN A N 1
ATOM 1633 C CA . ASN A 1 198 ? -9.257 -5.534 18.803 1.00 90.88 198 ASN A CA 1
ATOM 1634 C C . ASN A 1 198 ? -10.623 -5.130 19.396 1.00 90.88 198 ASN A C 1
ATOM 1636 O O . ASN A 1 198 ? -11.254 -5.907 20.113 1.00 90.88 198 ASN A O 1
ATOM 1640 N N . ALA A 1 199 ? -11.059 -3.896 19.119 1.00 94.50 199 ALA A N 1
ATOM 1641 C CA . ALA A 1 199 ? -12.363 -3.398 19.537 1.00 94.50 199 ALA A CA 1
ATOM 1642 C C . ALA A 1 199 ? -13.500 -4.265 18.962 1.00 94.50 199 ALA A C 1
ATOM 1644 O O . ALA A 1 199 ? -13.354 -4.864 17.891 1.00 94.50 199 ALA A O 1
ATOM 1645 N N . SER A 1 200 ? -14.637 -4.331 19.667 1.00 95.94 200 SER A N 1
ATOM 1646 C CA . SER A 1 200 ? -15.786 -5.115 19.201 1.00 95.94 200 SER A CA 1
ATOM 1647 C C . SER A 1 200 ? -16.398 -4.515 17.933 1.00 95.94 200 SER A C 1
ATOM 1649 O O . SER A 1 200 ? -16.193 -3.337 17.617 1.00 95.94 200 SER A O 1
ATOM 1651 N N . ILE A 1 201 ? -17.195 -5.322 17.226 1.00 95.62 201 ILE A N 1
ATOM 1652 C CA . ILE A 1 201 ? -17.985 -4.850 16.085 1.00 95.62 201 ILE A CA 1
ATOM 1653 C C . ILE A 1 201 ? -18.870 -3.670 16.515 1.00 95.62 201 ILE A C 1
ATOM 1655 O O . ILE A 1 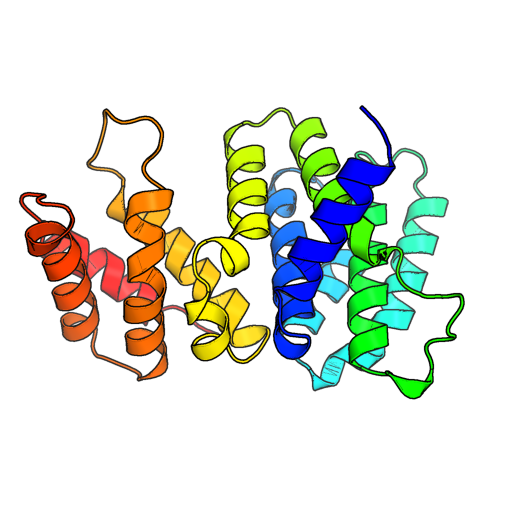201 ? -18.900 -2.672 15.798 1.00 95.62 201 ILE A O 1
ATOM 1659 N N . GLU A 1 202 ? -19.509 -3.709 17.697 1.00 96.00 202 GLU A N 1
ATOM 1660 C CA . GLU A 1 202 ? -20.288 -2.559 18.182 1.00 96.00 202 GLU A CA 1
ATOM 1661 C C . GLU A 1 202 ? -19.431 -1.314 18.412 1.00 96.00 202 GLU A C 1
ATOM 1663 O O . GLU A 1 202 ? -19.855 -0.220 18.057 1.00 96.00 202 GLU A O 1
ATOM 1668 N N . SER A 1 203 ? -18.232 -1.443 18.990 1.00 95.94 203 SER A N 1
ATOM 1669 C CA . SER A 1 203 ? -17.359 -0.284 19.217 1.00 95.94 203 SER A CA 1
ATOM 1670 C C . SER A 1 203 ? -16.953 0.392 17.906 1.00 95.94 203 SER A C 1
ATOM 1672 O O . SER A 1 203 ? -16.968 1.620 17.818 1.00 95.94 203 SER A O 1
ATOM 1674 N N . ILE A 1 204 ? -16.623 -0.399 16.882 1.00 94.25 204 ILE A N 1
ATOM 1675 C CA . ILE A 1 204 ? -16.281 0.119 15.553 1.00 94.25 204 ILE A CA 1
ATOM 1676 C C . ILE A 1 204 ? -17.520 0.754 14.904 1.00 94.25 204 ILE A C 1
ATOM 1678 O O . ILE A 1 204 ? -17.444 1.897 14.457 1.00 94.25 204 ILE A O 1
ATOM 1682 N N . ALA A 1 205 ? -18.669 0.070 14.919 1.00 93.81 205 ALA A N 1
ATOM 1683 C CA . ALA A 1 205 ? -19.916 0.566 14.332 1.00 93.81 205 ALA A CA 1
ATOM 1684 C C . ALA A 1 205 ? -20.380 1.878 14.980 1.00 93.81 205 ALA A C 1
ATOM 1686 O O . ALA A 1 205 ? -20.732 2.824 14.280 1.00 93.81 205 ALA A O 1
ATOM 1687 N N . ASN A 1 206 ? -20.322 1.971 16.311 1.00 94.12 206 ASN A N 1
ATOM 1688 C CA . ASN A 1 206 ? -20.700 3.178 17.043 1.00 94.12 206 ASN A CA 1
ATOM 1689 C C . ASN A 1 206 ? -19.790 4.359 16.702 1.00 94.12 206 ASN A C 1
ATOM 1691 O O . ASN A 1 206 ? -20.274 5.483 16.597 1.00 94.12 206 ASN A O 1
ATOM 1695 N N . ARG A 1 207 ? -18.483 4.125 16.505 1.00 93.12 207 ARG A N 1
ATOM 1696 C CA . ARG A 1 207 ? -17.570 5.196 16.093 1.00 93.12 207 ARG A CA 1
ATOM 1697 C C . ARG A 1 207 ? -17.878 5.684 14.679 1.00 93.12 207 ARG A C 1
ATOM 1699 O O . ARG A 1 207 ? -17.884 6.893 14.473 1.00 93.12 207 ARG A O 1
ATOM 1706 N N . ILE A 1 208 ? -18.158 4.778 13.738 1.00 89.62 208 ILE A N 1
ATOM 1707 C CA . ILE A 1 208 ? -18.567 5.140 12.369 1.00 89.62 208 ILE A CA 1
ATOM 1708 C C . ILE A 1 208 ? -19.858 5.968 12.417 1.00 89.62 208 ILE A C 1
ATOM 1710 O O . ILE A 1 208 ? -19.876 7.086 11.908 1.00 89.62 208 ILE A O 1
ATOM 1714 N N . LEU A 1 209 ? -20.878 5.495 13.139 1.00 88.94 209 LEU A N 1
ATOM 1715 C CA . LEU A 1 209 ? -22.157 6.194 13.302 1.00 88.94 209 LEU A CA 1
ATOM 1716 C C . LEU A 1 209 ? -21.992 7.587 13.930 1.00 88.94 209 LEU A C 1
ATOM 1718 O O . LEU A 1 209 ? -22.668 8.539 13.543 1.00 88.94 209 LEU A O 1
ATOM 1722 N N . GLN A 1 210 ? -21.081 7.723 14.898 1.00 89.88 210 GLN A N 1
ATOM 1723 C CA . GLN A 1 210 ? -20.754 9.012 15.503 1.00 89.88 210 GLN A CA 1
ATOM 1724 C C . GLN A 1 210 ? -20.131 9.968 14.479 1.00 89.88 210 GLN A C 1
ATOM 1726 O O . GLN A 1 210 ? -20.480 11.145 14.442 1.00 89.88 210 GLN A O 1
ATOM 1731 N N . ILE A 1 211 ? -19.222 9.476 13.633 1.00 85.62 211 ILE A N 1
ATOM 1732 C CA . ILE A 1 211 ? -18.619 10.283 12.569 1.00 85.62 211 ILE A CA 1
ATOM 1733 C C . ILE A 1 211 ? -19.702 10.753 11.588 1.00 85.62 211 ILE A C 1
ATOM 1735 O O . ILE A 1 211 ? -19.758 11.947 11.291 1.00 85.62 211 ILE A O 1
ATOM 1739 N N . GLU A 1 212 ? -20.593 9.857 11.146 1.00 81.81 212 GLU A N 1
ATOM 1740 C CA . GLU A 1 212 ? -21.718 10.200 10.262 1.00 81.81 212 GLU A CA 1
ATOM 1741 C C . GLU A 1 212 ? -22.579 11.324 10.845 1.00 81.81 212 GLU A C 1
ATOM 1743 O O . GLU A 1 212 ? -22.753 12.368 10.213 1.00 81.81 212 GLU A O 1
ATOM 1748 N N . LYS A 1 213 ? -23.092 11.129 12.065 1.00 83.69 213 LYS A N 1
ATOM 1749 C CA . LYS A 1 213 ? -24.081 12.022 12.683 1.00 83.69 213 LYS A CA 1
ATOM 1750 C C . LYS A 1 213 ? -23.479 13.322 13.182 1.00 83.69 213 LYS A C 1
ATOM 1752 O O . LYS A 1 213 ? -23.988 14.410 12.902 1.00 83.69 213 LYS A O 1
ATOM 1757 N N . ASP A 1 214 ? -22.393 13.221 13.935 1.00 82.56 214 ASP A N 1
ATOM 1758 C CA . ASP A 1 214 ? -21.905 14.353 14.714 1.00 82.56 214 ASP A CA 1
ATOM 1759 C C . ASP A 1 214 ? -20.947 15.213 13.908 1.00 82.56 214 ASP A C 1
ATOM 1761 O O . ASP A 1 214 ? -20.902 16.428 14.120 1.00 82.56 214 ASP A O 1
ATOM 1765 N N . ILE A 1 215 ? -20.210 14.606 12.977 1.00 76.00 215 ILE A N 1
ATOM 1766 C CA . ILE A 1 215 ? -19.128 15.284 12.273 1.00 76.00 215 ILE A CA 1
ATOM 1767 C C . ILE A 1 215 ? -19.523 15.611 10.837 1.00 76.00 215 ILE A C 1
ATOM 1769 O O . ILE A 1 215 ? -19.425 16.765 10.424 1.00 76.00 215 ILE A O 1
ATOM 1773 N N . ILE A 1 216 ? -20.020 14.623 10.095 1.00 74.94 216 ILE A N 1
ATOM 1774 C CA . ILE A 1 216 ? -20.392 14.790 8.682 1.00 74.94 216 ILE A CA 1
ATOM 1775 C C . ILE A 1 216 ? -21.807 15.368 8.542 1.00 74.94 216 ILE A C 1
ATOM 1777 O O . ILE A 1 216 ? -22.115 15.991 7.529 1.00 74.94 216 ILE A O 1
ATOM 1781 N N . LYS A 1 217 ? -22.626 15.259 9.599 1.00 76.94 217 LYS A N 1
ATOM 1782 C CA . LYS A 1 217 ? -24.025 15.717 9.661 1.00 76.94 217 LYS A CA 1
ATOM 1783 C C . LYS A 1 217 ? -24.952 14.953 8.714 1.00 76.94 217 LYS A C 1
ATOM 1785 O O . LYS A 1 217 ? -25.869 15.526 8.132 1.00 76.94 217 LYS A O 1
ATOM 1790 N N . LEU A 1 218 ? -24.724 13.650 8.594 1.00 75.38 218 LEU A N 1
ATOM 1791 C CA . LEU A 1 218 ? -25.619 12.712 7.926 1.00 75.38 218 LEU A CA 1
ATOM 1792 C C . LEU A 1 218 ? -26.659 12.163 8.915 1.00 75.38 218 LEU A C 1
ATOM 1794 O O . LEU A 1 218 ? -26.401 12.131 10.120 1.00 75.38 218 LEU A O 1
ATOM 1798 N N . PRO A 1 219 ? -27.828 11.699 8.436 1.00 70.56 219 PRO A N 1
ATOM 1799 C CA . PRO A 1 219 ? -28.833 11.068 9.297 1.00 70.56 219 PRO A CA 1
ATOM 1800 C C . PRO A 1 219 ? -28.284 9.835 10.040 1.00 70.56 219 PRO A C 1
ATOM 1802 O O . PRO A 1 219 ? -28.715 9.557 11.161 1.00 70.56 219 PRO A O 1
ATOM 1805 N N . GLY A 1 220 ? -27.284 9.175 9.448 1.00 72.44 220 GLY A N 1
ATOM 1806 C CA . GLY A 1 220 ? -26.569 8.016 9.969 1.00 72.44 220 GLY A CA 1
ATOM 1807 C C . GLY A 1 220 ? -27.383 6.725 9.907 1.00 72.44 220 GLY A C 1
ATOM 1808 O O . GLY A 1 220 ? -28.578 6.727 10.203 1.00 72.44 220 GLY A O 1
ATOM 1809 N N . ASP A 1 221 ? -26.731 5.617 9.567 1.00 83.94 221 ASP A N 1
ATOM 1810 C CA . ASP A 1 221 ? -27.366 4.300 9.448 1.00 83.94 221 ASP A CA 1
ATOM 1811 C C . ASP A 1 221 ? -26.646 3.286 10.339 1.00 83.94 221 ASP A C 1
ATOM 1813 O O . ASP A 1 221 ? -25.539 2.825 10.063 1.00 83.94 221 ASP A O 1
ATOM 1817 N N . GLN A 1 222 ? -27.301 2.924 11.442 1.00 87.25 222 GLN A N 1
ATOM 1818 C CA . GLN A 1 222 ? -26.734 1.999 12.415 1.00 87.25 222 GLN A CA 1
ATOM 1819 C C . GLN A 1 222 ? -26.550 0.582 11.854 1.00 87.25 222 GLN A C 1
ATOM 1821 O O . GLN A 1 222 ? -25.611 -0.104 12.264 1.00 87.25 222 GLN A O 1
ATOM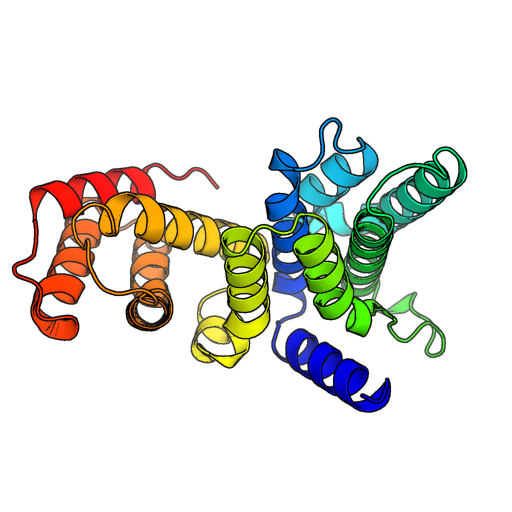 1826 N N . GLU A 1 223 ? -27.431 0.127 10.964 1.00 87.31 223 GLU A N 1
ATOM 1827 C CA . GLU A 1 223 ? -27.337 -1.215 10.394 1.00 87.31 223 GLU A CA 1
ATOM 1828 C C . GLU A 1 223 ? -26.218 -1.265 9.353 1.00 87.31 223 GLU A C 1
ATOM 1830 O O . GLU A 1 223 ? -25.349 -2.138 9.434 1.00 87.31 223 GLU A O 1
ATOM 1835 N N . ASN A 1 224 ? -26.138 -0.259 8.476 1.00 84.44 224 ASN A N 1
ATOM 1836 C CA . ASN A 1 224 ? -25.019 -0.141 7.544 1.00 84.44 224 ASN A CA 1
ATOM 1837 C C . ASN A 1 224 ? -23.673 -0.015 8.288 1.00 84.44 224 ASN A C 1
ATOM 1839 O O . ASN A 1 224 ? -22.719 -0.742 8.002 1.00 84.44 224 ASN A O 1
ATOM 1843 N N . CYS A 1 225 ? -23.606 0.799 9.350 1.00 88.50 225 CYS A N 1
ATOM 1844 C CA . CYS A 1 225 ? -22.414 0.911 10.198 1.00 88.50 225 CYS A CA 1
ATOM 1845 C C . CYS A 1 225 ? -21.958 -0.440 10.775 1.00 88.50 225 CYS A C 1
ATOM 1847 O O . CYS A 1 225 ? -20.754 -0.689 10.877 1.00 88.50 225 CYS A O 1
ATOM 1849 N N . LYS A 1 226 ? -22.887 -1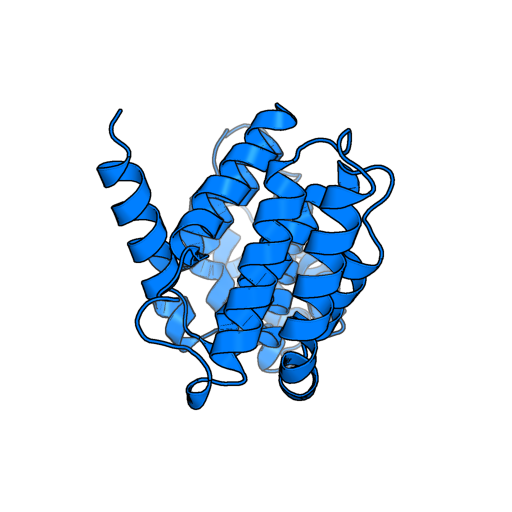.334 11.145 1.00 91.69 226 LYS A N 1
ATOM 1850 C CA . LYS A 1 226 ? -22.549 -2.688 11.620 1.00 91.69 226 LYS A CA 1
ATOM 1851 C C . LYS A 1 226 ? -22.019 -3.579 10.502 1.00 91.69 226 LYS A C 1
ATOM 1853 O O . LYS A 1 226 ? -21.078 -4.335 10.747 1.00 91.69 226 LYS A O 1
ATOM 1858 N N . ILE A 1 227 ? -22.578 -3.491 9.294 1.00 89.81 227 ILE A N 1
ATOM 1859 C CA . ILE A 1 227 ? -22.089 -4.228 8.117 1.00 89.81 227 ILE A CA 1
ATOM 1860 C C . ILE A 1 227 ? -20.642 -3.823 7.818 1.00 89.81 227 ILE A C 1
ATOM 1862 O O . ILE A 1 227 ? -19.751 -4.676 7.745 1.00 89.81 227 ILE A O 1
ATOM 1866 N N . VAL A 1 228 ? -20.386 -2.515 7.742 1.00 88.38 228 VAL A N 1
ATOM 1867 C CA . VAL A 1 228 ? -19.048 -1.943 7.540 1.00 88.38 228 VAL A CA 1
ATOM 1868 C C . VAL A 1 228 ? -18.091 -2.378 8.658 1.00 88.38 228 VAL A C 1
ATOM 1870 O O . VAL A 1 228 ? -16.993 -2.874 8.387 1.00 88.38 228 VAL A O 1
ATOM 1873 N N . ALA A 1 229 ? -18.510 -2.266 9.922 1.00 92.44 229 ALA A N 1
ATOM 1874 C CA . ALA A 1 229 ? -17.708 -2.671 11.074 1.00 92.44 229 ALA A CA 1
ATOM 1875 C C . ALA A 1 229 ? -17.377 -4.169 11.073 1.00 92.44 229 ALA A C 1
ATOM 1877 O O . ALA A 1 229 ? -16.248 -4.545 11.389 1.00 92.44 229 ALA A O 1
ATOM 1878 N N . SER A 1 230 ? -18.322 -5.025 10.679 1.00 92.50 230 SER A N 1
ATOM 1879 C CA . SER A 1 230 ? -18.107 -6.468 10.538 1.00 92.50 230 SER A CA 1
ATOM 1880 C C . SER A 1 230 ? -17.066 -6.775 9.459 1.00 92.50 230 SER A C 1
ATOM 1882 O O . SER A 1 230 ? -16.152 -7.572 9.685 1.00 92.50 230 SER A O 1
ATOM 1884 N N . ALA A 1 231 ? -17.124 -6.093 8.310 1.00 91.06 231 ALA A N 1
ATOM 1885 C CA . ALA A 1 231 ? -16.122 -6.240 7.256 1.00 91.06 231 ALA A CA 1
ATOM 1886 C C . ALA A 1 231 ? -14.714 -5.841 7.745 1.00 91.06 231 ALA A C 1
ATOM 1888 O O . ALA A 1 231 ? -13.752 -6.586 7.543 1.00 91.06 231 ALA A O 1
ATOM 1889 N N . ILE A 1 232 ? -14.595 -4.719 8.468 1.00 91.62 232 ILE A N 1
ATOM 1890 C CA . ILE A 1 232 ? -13.332 -4.267 9.080 1.00 91.62 232 ILE A CA 1
ATOM 1891 C C . ILE A 1 232 ? -12.837 -5.266 10.134 1.00 91.62 232 ILE A C 1
ATOM 1893 O O . ILE A 1 232 ? -11.654 -5.624 10.168 1.00 91.62 232 ILE A O 1
ATOM 1897 N N . TYR A 1 233 ? -13.732 -5.746 10.998 1.00 92.12 233 TYR A N 1
ATOM 1898 C CA . TYR A 1 233 ? -13.408 -6.707 12.047 1.00 92.12 233 TYR A CA 1
ATOM 1899 C C . TYR A 1 233 ? -12.873 -8.019 11.461 1.00 92.12 233 TYR A C 1
ATOM 1901 O O . TYR A 1 233 ? -11.874 -8.545 11.951 1.00 92.12 233 TYR A O 1
ATOM 1909 N N . ASN A 1 234 ? -13.436 -8.487 10.348 1.00 91.62 234 ASN A N 1
ATOM 1910 C CA . ASN A 1 234 ? -13.040 -9.735 9.698 1.00 91.62 234 ASN A CA 1
ATOM 1911 C C . ASN A 1 234 ? -11.780 -9.635 8.818 1.00 91.62 234 ASN A C 1
ATOM 1913 O O . ASN A 1 234 ? -11.305 -10.660 8.319 1.00 91.62 234 ASN A O 1
ATOM 1917 N N . LEU A 1 235 ? -11.186 -8.444 8.652 1.00 88.88 235 LEU A N 1
ATOM 1918 C CA . LEU A 1 235 ? -9.899 -8.303 7.968 1.00 88.88 235 LEU A CA 1
ATOM 1919 C C . LEU A 1 235 ? -8.815 -9.129 8.674 1.00 88.88 235 LEU A C 1
ATOM 1921 O O . LEU A 1 235 ? -8.412 -8.829 9.806 1.00 88.88 235 LEU A O 1
ATOM 1925 N N . LYS A 1 236 ? -8.315 -10.145 7.963 1.00 77.62 236 LYS A N 1
ATOM 1926 C CA . LYS A 1 236 ? -7.118 -10.909 8.326 1.00 77.62 236 LYS A CA 1
ATOM 1927 C C . LYS A 1 236 ? -5.877 -10.164 7.829 1.00 77.62 236 LYS A C 1
ATOM 1929 O O . LYS A 1 236 ? -5.846 -9.724 6.674 1.00 77.62 236 LYS A O 1
ATOM 1934 N N . TYR A 1 237 ? -4.876 -10.028 8.699 1.00 61.75 237 TYR A N 1
ATOM 1935 C CA . TYR A 1 237 ? -3.599 -9.374 8.406 1.00 61.75 237 TYR A CA 1
ATOM 1936 C C . TYR A 1 237 ? -2.420 -10.280 8.746 1.00 61.75 237 TYR A C 1
ATOM 1938 O O . TYR A 1 237 ? -2.346 -10.819 9.873 1.00 61.75 237 TYR A O 1
#